Protein AF-A0A0M2TZM8-F1 (afdb_monomer_lite)

Sequence (292 aa):
MTITPQLRVSEAEPSPIVRDFGLYAEFLCNNRMTLTPKSQYLAKKPLYQINQLMTTYVTADNPNYDQHSYPLLHLFYHLALAGRLFRKAQSKGGRFELQPTERYSIYQNLKPAEKYFFLLETLWIDVDWKDINPAWSRDEAGLNIGQVFKFVSQQQPDRVITVNASKNELLKNLFDRLGRHILNLSFYGFWRVTRDEEATGILYSKYDFRVATLTPSKLGVALAGILATARNLPYWNVPSRRGDGETGVIPGSPLPSQNTYRQVQEMIREIQTGKKARINKKVQPEYKEEPF

Structure (mmCIF, N/CA/C/O backbone):
data_AF-A0A0M2TZM8-F1
#
_entry.id   AF-A0A0M2TZM8-F1
#
loop_
_atom_site.group_PDB
_atom_site.id
_atom_site.type_symbol
_atom_site.label_atom_id
_atom_site.label_alt_id
_atom_site.label_comp_id
_atom_site.label_asym_id
_atom_site.label_entity_id
_atom_site.label_seq_id
_atom_site.pdbx_PDB_ins_code
_atom_site.Cartn_x
_atom_site.Cartn_y
_atom_site.Cartn_z
_atom_site.occupancy
_atom_site.B_iso_or_equiv
_atom_site.auth_seq_id
_atom_site.auth_comp_id
_atom_site.auth_asym_id
_atom_site.auth_atom_id
_atom_site.pdbx_PDB_model_num
ATOM 1 N N . MET A 1 1 ? 25.237 -26.048 -8.781 1.00 37.28 1 MET A N 1
ATOM 2 C CA . MET A 1 1 ? 24.192 -26.017 -7.736 1.00 37.28 1 MET A CA 1
ATOM 3 C C . MET A 1 1 ? 23.640 -24.602 -7.676 1.00 37.28 1 MET A C 1
ATOM 5 O O . MET A 1 1 ? 24.382 -23.693 -7.333 1.00 37.28 1 MET A O 1
ATOM 9 N N . THR A 1 2 ? 22.399 -24.379 -8.100 1.00 42.06 2 THR A N 1
ATOM 10 C CA . THR A 1 2 ? 21.736 -23.072 -7.995 1.00 42.06 2 THR A CA 1
ATOM 11 C C . THR A 1 2 ? 21.268 -22.883 -6.555 1.00 42.06 2 THR A C 1
ATOM 13 O O . THR A 1 2 ? 20.350 -23.562 -6.100 1.00 42.06 2 THR A O 1
ATOM 16 N N . ILE A 1 3 ? 21.932 -21.995 -5.814 1.00 46.56 3 ILE A N 1
ATOM 17 C CA . ILE A 1 3 ? 21.487 -21.586 -4.479 1.00 46.56 3 ILE A CA 1
ATOM 18 C C . ILE A 1 3 ? 20.125 -20.916 -4.664 1.00 46.56 3 ILE A C 1
ATOM 20 O O . ILE A 1 3 ? 20.034 -19.863 -5.294 1.00 46.56 3 ILE A O 1
ATOM 24 N N . THR A 1 4 ? 19.061 -21.543 -4.164 1.00 55.09 4 THR A N 1
ATOM 25 C CA . THR A 1 4 ? 17.740 -20.912 -4.161 1.00 55.09 4 THR A CA 1
ATOM 26 C C . THR A 1 4 ? 17.788 -19.784 -3.132 1.00 55.09 4 THR A C 1
ATOM 28 O O . THR A 1 4 ? 18.082 -20.060 -1.966 1.00 55.09 4 THR A O 1
ATOM 31 N N . PRO A 1 5 ? 17.571 -18.518 -3.523 1.00 59.06 5 PRO A N 1
ATOM 32 C CA . PRO A 1 5 ? 17.630 -17.411 -2.581 1.00 59.06 5 PRO A CA 1
ATOM 33 C C . PRO A 1 5 ? 16.555 -17.601 -1.506 1.00 59.06 5 PRO A C 1
ATOM 35 O O . PRO A 1 5 ? 15.363 -17.649 -1.804 1.00 59.06 5 PRO A O 1
ATOM 38 N N . GLN A 1 6 ? 16.981 -17.730 -0.249 1.00 70.56 6 GLN A N 1
ATOM 39 C CA . GLN A 1 6 ? 16.072 -17.830 0.886 1.00 70.56 6 GLN A CA 1
ATOM 40 C C . GLN A 1 6 ? 15.624 -16.423 1.289 1.00 70.56 6 GLN A C 1
ATOM 42 O O . GLN A 1 6 ? 16.447 -15.591 1.673 1.00 70.56 6 GLN A O 1
ATOM 47 N N . LEU A 1 7 ? 14.320 -16.155 1.212 1.00 75.56 7 LEU A N 1
ATOM 48 C CA . LEU A 1 7 ? 13.754 -14.914 1.726 1.00 75.56 7 LEU A CA 1
ATOM 49 C C . LEU A 1 7 ? 13.751 -14.956 3.257 1.00 75.56 7 LEU A C 1
ATOM 51 O O . LEU A 1 7 ? 13.084 -15.798 3.858 1.00 75.56 7 LEU A O 1
ATOM 55 N N . ARG A 1 8 ? 14.483 -14.036 3.886 1.00 80.94 8 ARG A N 1
ATOM 56 C CA . ARG A 1 8 ? 14.380 -13.776 5.323 1.00 80.94 8 ARG A CA 1
ATOM 57 C C . ARG A 1 8 ? 13.406 -12.627 5.531 1.00 80.94 8 ARG A C 1
ATOM 59 O O . ARG A 1 8 ? 13.569 -11.569 4.932 1.00 80.94 8 ARG A O 1
ATOM 66 N N . VAL A 1 9 ? 12.388 -12.865 6.352 1.00 83.62 9 VAL A N 1
ATOM 67 C CA . VAL A 1 9 ? 11.433 -11.836 6.763 1.00 83.62 9 VAL A CA 1
ATOM 68 C C . VAL A 1 9 ? 11.543 -11.651 8.268 1.00 83.62 9 VAL A C 1
ATOM 70 O O . VAL A 1 9 ? 11.473 -12.617 9.029 1.00 83.62 9 VAL A O 1
ATOM 73 N N . SER A 1 10 ? 11.731 -10.407 8.679 1.00 86.81 10 SER A N 1
ATOM 74 C CA . SER A 1 10 ? 11.835 -9.949 10.057 1.00 86.81 10 SER A CA 1
ATOM 75 C C . SER A 1 10 ? 11.027 -8.658 10.224 1.00 86.81 10 SER A C 1
ATOM 77 O O . SER A 1 10 ? 10.317 -8.230 9.319 1.00 86.81 10 SER A O 1
ATOM 79 N N . GLU A 1 11 ? 11.137 -8.021 11.384 1.00 84.25 11 GLU A N 1
ATOM 80 C CA . GLU A 1 11 ? 10.519 -6.715 11.635 1.00 84.25 11 GLU A CA 1
ATOM 81 C C . GLU A 1 11 ? 11.136 -5.579 10.792 1.00 84.25 11 GLU A C 1
ATOM 83 O O . GLU A 1 11 ? 10.510 -4.535 10.634 1.00 84.25 11 GLU A O 1
ATOM 88 N N . ALA A 1 12 ? 12.346 -5.770 10.247 1.00 85.56 12 ALA A N 1
ATOM 89 C CA . ALA A 1 12 ? 13.069 -4.764 9.459 1.00 85.56 12 ALA A CA 1
ATOM 90 C C . ALA A 1 12 ? 13.352 -5.189 8.005 1.00 85.56 12 ALA A C 1
ATOM 92 O O . ALA A 1 12 ? 13.602 -4.336 7.154 1.00 85.56 12 ALA A O 1
ATOM 93 N N . GLU A 1 13 ? 13.314 -6.490 7.710 1.00 87.19 13 GLU A N 1
ATOM 94 C CA . GLU A 1 13 ? 13.565 -7.049 6.379 1.00 87.19 13 GLU A CA 1
ATOM 95 C C . GLU A 1 13 ? 12.323 -7.788 5.870 1.00 87.19 13 GLU A C 1
ATOM 97 O O . GLU A 1 13 ? 11.692 -8.506 6.641 1.00 87.19 13 GLU A O 1
ATOM 102 N N . PRO A 1 14 ? 11.953 -7.681 4.585 1.00 87.62 14 PRO A N 1
ATOM 103 C CA . PRO A 1 14 ? 12.599 -6.910 3.513 1.00 87.62 14 PRO A CA 1
ATOM 104 C C . PRO A 1 14 ? 12.396 -5.391 3.641 1.00 87.62 14 PRO A C 1
ATOM 106 O O . PRO A 1 14 ? 12.989 -4.620 2.889 1.00 87.62 14 PRO A O 1
ATOM 109 N N . SER A 1 15 ? 11.530 -4.974 4.560 1.00 91.75 15 SER A N 1
ATOM 110 C CA . SER A 1 15 ? 11.207 -3.588 4.867 1.00 91.75 15 SER A CA 1
ATOM 111 C C . SER A 1 15 ? 10.654 -3.497 6.295 1.00 91.75 15 SER A C 1
ATOM 113 O O . SER A 1 15 ? 10.215 -4.513 6.843 1.00 91.75 15 SER A O 1
ATOM 115 N N . PRO A 1 16 ? 10.588 -2.295 6.895 1.00 95.12 16 PRO A N 1
ATOM 116 C CA . PRO A 1 16 ? 10.055 -2.113 8.246 1.00 95.12 16 PRO A CA 1
ATOM 117 C C . PRO A 1 16 ? 8.519 -2.197 8.330 1.00 95.12 16 PRO A C 1
ATOM 119 O O . PRO A 1 16 ? 7.939 -1.785 9.330 1.00 95.12 16 PRO A O 1
ATOM 122 N N . ILE A 1 17 ? 7.824 -2.693 7.296 1.00 97.06 17 ILE A N 1
ATOM 123 C CA . ILE A 1 17 ? 6.356 -2.611 7.216 1.00 97.06 17 ILE A CA 1
ATOM 124 C C . ILE A 1 17 ? 5.646 -3.366 8.341 1.00 97.06 17 ILE A C 1
ATOM 126 O O . ILE A 1 17 ? 4.615 -2.901 8.819 1.00 97.06 17 ILE A O 1
ATOM 130 N N . VAL A 1 18 ? 6.191 -4.505 8.782 1.00 97.06 18 VAL A N 1
ATOM 131 C CA . VAL A 1 18 ? 5.602 -5.299 9.872 1.00 97.06 18 VAL A CA 1
ATOM 132 C C . VAL A 1 18 ? 5.704 -4.536 11.191 1.00 97.06 18 VAL A C 1
ATOM 134 O O . VAL A 1 18 ? 4.686 -4.359 11.864 1.00 97.06 18 VAL A O 1
ATOM 137 N N . ARG A 1 19 ? 6.891 -3.992 11.491 1.00 96.81 19 ARG A N 1
ATOM 138 C CA . ARG A 1 19 ? 7.135 -3.143 12.662 1.00 96.81 19 ARG A CA 1
ATOM 139 C C . ARG A 1 19 ? 6.221 -1.927 12.654 1.00 96.81 19 ARG A C 1
ATOM 141 O O . ARG A 1 19 ? 5.524 -1.663 13.631 1.00 96.81 19 ARG A O 1
ATOM 148 N N . ASP A 1 20 ? 6.232 -1.183 11.552 1.00 98.06 20 ASP A N 1
ATOM 149 C CA . ASP A 1 20 ? 5.504 0.077 11.427 1.00 98.06 20 ASP A CA 1
ATOM 150 C C . ASP A 1 20 ? 3.985 -0.158 11.499 1.00 98.06 20 ASP A C 1
ATOM 152 O O . ASP A 1 20 ? 3.277 0.603 12.161 1.00 98.06 20 ASP A O 1
ATOM 156 N N . PHE A 1 21 ? 3.476 -1.249 10.912 1.00 98.25 21 PHE A N 1
ATOM 157 C CA . PHE A 1 21 ? 2.071 -1.635 11.066 1.00 98.25 21 PHE A CA 1
ATOM 158 C C . PHE A 1 21 ? 1.741 -2.034 12.511 1.00 98.25 21 PHE A C 1
ATOM 160 O O . PHE A 1 21 ? 0.666 -1.702 13.009 1.00 98.25 21 PHE A O 1
ATOM 167 N N . GLY A 1 22 ? 2.661 -2.716 13.202 1.00 97.62 22 GLY A N 1
ATOM 168 C CA . GLY A 1 22 ? 2.533 -3.037 14.623 1.00 97.62 22 GLY A CA 1
ATOM 169 C C . GLY A 1 22 ? 2.370 -1.785 15.487 1.00 97.62 22 GLY A C 1
ATOM 170 O O . GLY A 1 22 ? 1.405 -1.692 16.242 1.00 97.62 22 GLY A O 1
ATOM 171 N N . LEU A 1 23 ? 3.242 -0.789 15.302 1.00 97.62 23 LEU A N 1
ATOM 172 C CA . LEU A 1 23 ? 3.165 0.500 16.003 1.00 97.62 23 LEU A CA 1
ATOM 173 C C . LEU A 1 23 ? 1.881 1.266 15.674 1.00 97.62 23 LEU A C 1
ATOM 175 O O . LEU A 1 23 ? 1.252 1.840 16.563 1.00 97.62 23 LEU A O 1
ATOM 179 N N . TYR A 1 24 ? 1.471 1.258 14.403 1.00 98.06 24 TYR A N 1
ATOM 180 C CA . TYR A 1 24 ? 0.199 1.831 13.975 1.00 98.06 24 TYR A CA 1
ATOM 181 C C . TYR A 1 24 ? -0.976 1.192 14.726 1.00 98.06 24 TYR A C 1
ATOM 183 O O . TYR A 1 24 ? -1.772 1.901 15.339 1.00 98.06 24 TYR A O 1
ATOM 191 N N . ALA A 1 25 ? -1.072 -0.138 14.716 1.00 97.75 25 ALA A N 1
ATOM 192 C CA . ALA A 1 25 ? -2.181 -0.862 15.322 1.00 97.75 25 ALA A CA 1
ATOM 193 C C . ALA A 1 25 ? -2.195 -0.741 16.854 1.00 97.75 25 ALA A C 1
ATOM 195 O O . ALA A 1 25 ? -3.258 -0.547 17.442 1.00 97.75 25 ALA A O 1
ATOM 196 N N . GLU A 1 26 ? -1.028 -0.781 17.500 1.00 97.12 26 GLU A N 1
ATOM 197 C CA . GLU A 1 26 ? -0.892 -0.524 18.934 1.00 97.12 26 GLU A CA 1
ATOM 198 C C . GLU A 1 26 ? -1.377 0.884 19.296 1.00 97.12 26 GLU A C 1
ATOM 200 O O . GLU A 1 26 ? -2.156 1.049 20.238 1.00 97.12 26 GLU A O 1
ATOM 205 N N . PHE A 1 27 ? -1.006 1.896 18.505 1.00 97.31 27 PHE A N 1
ATOM 206 C CA . PHE A 1 27 ? -1.500 3.252 18.707 1.00 97.31 27 PHE A CA 1
ATOM 207 C C . PHE A 1 27 ? -3.029 3.316 18.610 1.00 97.31 27 PHE A C 1
ATOM 209 O O . PHE A 1 27 ? -3.654 3.956 19.457 1.00 97.31 27 PHE A O 1
ATOM 216 N N . LEU A 1 28 ? -3.645 2.643 17.627 1.00 96.31 28 LEU A N 1
ATOM 217 C CA . LEU A 1 28 ? -5.108 2.589 17.505 1.00 96.31 28 LEU A CA 1
ATOM 218 C C . LEU A 1 28 ? -5.784 1.888 18.694 1.00 96.31 28 LEU A C 1
ATOM 220 O O . LEU A 1 28 ? -6.909 2.233 19.037 1.00 96.31 28 LEU A O 1
ATOM 224 N N . CYS A 1 29 ? -5.140 0.892 19.302 1.00 95.19 29 CYS A N 1
ATOM 225 C CA . CYS A 1 29 ? -5.683 0.191 20.467 1.00 95.19 29 CYS A CA 1
ATOM 226 C C . CYS A 1 29 ? -5.582 1.033 21.744 1.00 95.19 29 CYS A C 1
ATOM 228 O O . CYS A 1 29 ? -6.510 1.047 22.552 1.00 95.19 29 CYS A O 1
ATOM 230 N N . ASN A 1 30 ? -4.474 1.756 21.907 1.00 95.50 30 ASN A N 1
ATOM 231 C CA . ASN A 1 30 ? -4.204 2.564 23.095 1.00 95.50 30 ASN A CA 1
ATOM 232 C C . ASN A 1 30 ? -4.922 3.921 23.070 1.00 95.50 30 ASN A C 1
ATOM 234 O O . ASN A 1 30 ? -5.122 4.540 24.114 1.00 95.50 30 ASN A O 1
ATOM 238 N N . ASN A 1 31 ? -5.336 4.384 21.891 1.00 92.69 31 ASN A N 1
ATOM 239 C CA . ASN A 1 31 ? -6.030 5.651 21.711 1.00 92.69 31 ASN A CA 1
ATOM 240 C C . ASN A 1 31 ? -7.407 5.386 21.109 1.00 92.69 31 ASN A C 1
ATOM 242 O O . ASN A 1 31 ? -7.514 4.785 20.050 1.00 92.69 31 ASN A O 1
ATOM 246 N N . ARG A 1 32 ? -8.489 5.863 21.731 1.00 86.81 32 ARG A N 1
ATOM 247 C CA . ARG A 1 32 ? -9.817 5.772 21.101 1.00 86.81 32 ARG A CA 1
ATOM 248 C C . ARG A 1 32 ? -9.859 6.642 19.846 1.00 86.81 32 ARG A C 1
ATOM 250 O O . ARG A 1 32 ? -9.965 7.865 19.924 1.00 86.81 32 ARG A O 1
ATOM 257 N N . MET A 1 33 ? -9.771 6.000 18.686 1.00 91.50 33 MET A N 1
ATOM 258 C CA . MET A 1 33 ? -9.631 6.674 17.401 1.00 91.50 33 MET A CA 1
ATOM 259 C C . MET A 1 33 ? -10.981 7.014 16.780 1.00 91.50 33 MET A C 1
ATOM 261 O O . MET A 1 33 ? -11.546 6.227 16.021 1.00 91.50 33 MET A O 1
ATOM 265 N N . THR A 1 34 ? -11.479 8.217 17.065 1.00 91.44 34 THR A N 1
ATOM 266 C CA . THR A 1 34 ? -12.660 8.765 16.389 1.00 91.44 34 THR A CA 1
ATOM 267 C C . THR A 1 34 ? -12.347 9.144 14.942 1.00 91.44 34 THR A C 1
ATOM 269 O O . THR A 1 34 ? -11.366 9.832 14.649 1.00 91.44 34 THR A O 1
ATOM 272 N N . LEU A 1 35 ? -13.223 8.719 14.039 1.00 94.56 35 LEU A N 1
ATOM 273 C CA . LEU A 1 35 ? -13.156 8.975 12.612 1.00 94.56 35 LEU A CA 1
ATOM 274 C C . LEU A 1 35 ? -13.857 10.286 12.241 1.00 94.56 35 LEU A C 1
ATOM 276 O O . LEU A 1 35 ? -14.816 10.720 12.888 1.00 94.56 35 LEU A O 1
ATOM 280 N N . THR A 1 36 ? -13.386 10.925 11.173 1.00 93.88 36 THR A N 1
ATOM 281 C CA . THR A 1 36 ? -13.984 12.158 10.653 1.00 93.88 36 THR A CA 1
ATOM 282 C C . THR A 1 36 ? -15.410 11.904 10.138 1.00 93.88 36 THR A C 1
ATOM 284 O O . THR A 1 36 ? -15.663 10.867 9.529 1.00 93.88 36 THR A O 1
ATOM 287 N N . PRO A 1 37 ? -16.362 12.842 10.302 1.00 89.56 37 PRO A N 1
ATOM 288 C CA . PRO A 1 37 ? -17.757 12.595 9.917 1.00 89.56 37 PRO A CA 1
ATOM 289 C C . PRO A 1 37 ? -17.961 12.305 8.423 1.00 89.56 37 PRO A C 1
ATOM 291 O O . PRO A 1 37 ? -18.762 11.448 8.069 1.00 89.56 37 PRO A O 1
ATOM 294 N N . LYS A 1 38 ? -17.231 13.014 7.548 1.00 89.81 38 LYS A N 1
ATOM 295 C CA . LYS A 1 38 ? -17.443 12.965 6.092 1.00 89.81 38 LYS A CA 1
ATOM 296 C C . LYS A 1 38 ? -16.769 11.766 5.426 1.00 89.81 38 LYS A C 1
ATOM 298 O O . LYS A 1 38 ? -17.414 11.041 4.685 1.00 89.81 38 LYS A O 1
ATOM 303 N N . SER A 1 39 ? -15.468 11.586 5.654 1.00 89.44 39 SER A N 1
ATOM 304 C CA . SER A 1 39 ? -14.676 10.545 4.981 1.00 89.44 39 SER A CA 1
ATOM 305 C C . SER A 1 39 ? -14.430 9.317 5.852 1.00 89.44 39 SER A C 1
ATOM 307 O O . SER A 1 39 ? -13.894 8.324 5.372 1.00 89.44 39 SER A O 1
ATOM 309 N N . GLN A 1 40 ? -14.790 9.384 7.139 1.00 94.31 40 GLN A N 1
ATOM 310 C CA . GLN A 1 40 ? -14.499 8.350 8.128 1.00 94.31 40 GLN A CA 1
ATOM 311 C C . GLN A 1 40 ? -13.009 7.980 8.184 1.00 94.31 40 GLN A C 1
ATOM 313 O O . GLN A 1 40 ? -12.655 6.821 8.391 1.00 94.31 40 GLN A O 1
ATOM 318 N N . TYR A 1 41 ? -12.133 8.966 8.003 1.00 95.38 41 TYR A N 1
ATOM 319 C CA . TYR A 1 41 ? -10.683 8.812 8.122 1.00 95.38 41 TYR A CA 1
ATOM 320 C C . TYR A 1 41 ? -10.194 9.197 9.512 1.00 95.38 41 TYR A C 1
ATOM 322 O O . TYR A 1 41 ? -10.939 9.771 10.306 1.00 95.38 41 TYR A O 1
ATOM 330 N N . LEU A 1 42 ? -8.938 8.874 9.809 1.00 94.81 42 LEU A N 1
ATOM 331 C CA . LEU A 1 42 ? -8.294 9.304 11.042 1.00 94.81 42 LEU A CA 1
ATOM 332 C C . LEU A 1 42 ? -8.197 10.836 11.077 1.00 94.81 42 LEU A C 1
ATOM 334 O O . LEU A 1 42 ? -7.989 11.500 10.059 1.00 94.81 42 LEU A O 1
ATOM 338 N N . ALA A 1 43 ? -8.357 11.410 12.267 1.00 93.00 43 ALA A N 1
ATOM 339 C CA . ALA A 1 43 ? -8.180 12.842 12.461 1.00 93.00 43 ALA A CA 1
ATOM 340 C C . ALA A 1 43 ? -6.704 13.258 12.289 1.00 93.00 43 ALA A C 1
ATOM 342 O O . ALA A 1 43 ? -5.783 12.491 12.569 1.00 93.00 43 ALA A O 1
ATOM 343 N N . LYS A 1 44 ? -6.488 14.514 11.881 1.00 93.69 44 LYS A N 1
ATOM 344 C CA . LYS A 1 44 ? -5.170 15.075 11.526 1.00 93.69 44 LYS A CA 1
ATOM 345 C C . LYS A 1 44 ? -4.136 14.992 12.656 1.00 93.69 44 LYS A C 1
ATOM 347 O O . LYS A 1 44 ? -3.020 14.539 12.440 1.00 93.69 44 LYS A O 1
ATOM 352 N N . LYS A 1 45 ? -4.521 15.371 13.881 1.00 92.44 45 LYS A N 1
ATOM 353 C CA . LYS A 1 45 ? -3.613 15.361 15.041 1.00 92.44 45 LYS A CA 1
ATOM 354 C C . LYS A 1 45 ? -3.100 13.945 15.368 1.00 92.44 45 LYS A C 1
ATOM 356 O O . LYS A 1 45 ? -1.885 13.780 15.424 1.00 92.44 45 LYS A O 1
ATOM 361 N N . PRO A 1 46 ? -3.962 12.921 15.522 1.00 93.50 46 PRO A N 1
ATOM 362 C CA . PRO A 1 46 ? -3.487 11.548 15.661 1.00 93.50 46 PRO A CA 1
ATOM 363 C C . PRO A 1 46 ? -2.653 11.044 14.481 1.00 93.50 46 PRO A C 1
ATOM 365 O O . PRO A 1 46 ? -1.653 10.378 14.705 1.00 93.50 46 PRO A O 1
ATOM 368 N N . LEU A 1 47 ? -3.011 11.382 13.234 1.00 94.19 47 LEU A N 1
ATOM 369 C CA . LEU A 1 47 ? -2.200 11.018 12.062 1.00 94.19 47 LEU A CA 1
ATOM 370 C C . LEU A 1 47 ? -0.771 11.548 12.174 1.00 94.19 47 LEU A C 1
ATOM 372 O O . LEU A 1 47 ? 0.177 10.795 11.969 1.00 94.19 47 LEU A O 1
ATOM 376 N N . TYR A 1 48 ? -0.623 12.819 12.549 1.00 94.12 48 TYR A N 1
ATOM 377 C CA . TYR A 1 48 ? 0.683 13.419 12.783 1.00 94.12 48 TYR A CA 1
ATOM 378 C C . TYR A 1 48 ? 1.459 12.670 13.872 1.00 94.12 48 TYR A C 1
ATOM 380 O O . TYR A 1 48 ? 2.618 12.332 13.656 1.00 94.12 48 TYR A O 1
ATOM 388 N N . GLN A 1 49 ? 0.821 12.354 15.006 1.00 94.19 49 GLN A N 1
ATOM 389 C CA . GLN A 1 49 ? 1.454 11.613 16.105 1.00 94.19 49 GLN A CA 1
ATOM 390 C C . GLN A 1 49 ? 1.930 10.225 15.669 1.00 94.19 49 GLN A C 1
ATOM 392 O O . GLN A 1 49 ? 3.069 9.864 15.947 1.00 94.19 49 GLN A O 1
ATOM 397 N N . ILE A 1 50 ? 1.090 9.471 14.954 1.00 95.62 50 ILE A N 1
ATOM 398 C CA . ILE A 1 50 ? 1.447 8.135 14.465 1.00 95.62 50 ILE A CA 1
ATOM 399 C C . ILE A 1 50 ? 2.592 8.223 13.454 1.00 95.62 50 ILE A C 1
ATOM 401 O O . ILE A 1 50 ? 3.515 7.418 13.511 1.00 95.62 50 ILE A O 1
ATOM 405 N N . ASN A 1 51 ? 2.569 9.211 12.555 1.00 95.44 51 ASN A N 1
ATOM 406 C CA . ASN A 1 51 ? 3.616 9.399 11.552 1.00 95.44 51 ASN A CA 1
ATOM 407 C C . ASN A 1 51 ? 5.007 9.540 12.190 1.00 95.44 51 ASN A C 1
ATOM 409 O O . ASN A 1 51 ? 5.956 8.982 11.656 1.00 95.44 51 ASN A O 1
ATOM 413 N N . GLN A 1 52 ? 5.120 10.198 13.350 1.00 93.88 52 GLN A N 1
ATOM 414 C CA . GLN A 1 52 ? 6.398 10.335 14.069 1.00 93.88 52 GLN A CA 1
ATOM 415 C C . GLN A 1 52 ? 6.947 9.009 14.629 1.00 93.88 52 GLN A C 1
ATOM 417 O O . GLN A 1 52 ? 8.108 8.949 15.021 1.00 93.88 52 GLN A O 1
ATOM 422 N N . LEU A 1 53 ? 6.136 7.948 14.689 1.00 95.00 53 LEU A N 1
ATOM 423 C CA . LEU A 1 53 ? 6.556 6.621 15.159 1.00 95.00 53 LEU A CA 1
ATOM 424 C C . LEU A 1 53 ? 7.058 5.720 14.016 1.00 95.00 53 LEU A C 1
ATOM 426 O O . LEU A 1 53 ? 7.683 4.684 14.268 1.00 95.00 53 LEU A O 1
ATOM 430 N N . MET A 1 54 ? 6.746 6.078 12.766 1.00 95.19 54 MET A N 1
ATOM 431 C CA . MET A 1 54 ? 7.041 5.257 11.591 1.00 95.19 54 MET A CA 1
ATOM 432 C C . MET A 1 54 ? 8.517 5.342 11.208 1.00 95.19 54 MET A C 1
ATOM 434 O O . MET A 1 54 ? 9.153 6.384 11.353 1.00 95.19 54 MET A O 1
ATOM 438 N N . THR A 1 55 ? 9.053 4.262 10.639 1.00 92.44 55 THR A N 1
ATOM 439 C CA . THR A 1 55 ? 10.410 4.263 10.077 1.00 92.44 55 THR A CA 1
ATOM 440 C C . THR A 1 55 ? 10.473 5.136 8.827 1.00 92.44 55 THR A C 1
ATOM 442 O O . THR A 1 55 ? 11.379 5.950 8.671 1.00 92.44 55 THR A O 1
ATOM 445 N N . THR A 1 56 ? 9.485 4.981 7.938 1.00 82.81 56 THR A N 1
ATOM 446 C CA . THR A 1 56 ? 9.297 5.880 6.792 1.00 82.81 56 THR A CA 1
ATOM 447 C C . THR A 1 56 ? 8.232 6.903 7.150 1.00 82.81 56 THR A C 1
ATOM 449 O O . THR A 1 56 ? 7.037 6.657 6.977 1.00 82.81 56 THR A O 1
ATOM 452 N N . TYR A 1 57 ? 8.664 8.041 7.679 1.00 81.31 57 TYR A N 1
ATOM 453 C CA . TYR A 1 57 ? 7.775 9.135 8.043 1.00 81.31 57 TYR A CA 1
ATOM 454 C C . TYR A 1 57 ? 7.795 10.228 6.976 1.00 81.31 57 TYR A C 1
ATOM 456 O O . TYR A 1 57 ? 8.805 10.478 6.318 1.00 81.31 57 TYR A O 1
ATOM 464 N N . VAL A 1 58 ? 6.661 10.900 6.805 1.00 80.56 58 VAL A N 1
ATOM 465 C CA . VAL A 1 58 ? 6.620 12.154 6.050 1.00 80.56 58 VAL A CA 1
ATOM 466 C C . VAL A 1 58 ? 7.170 13.239 6.969 1.00 80.56 58 VAL A C 1
ATOM 468 O O . VAL A 1 58 ? 6.606 13.459 8.044 1.00 80.56 58 VAL A O 1
ATOM 471 N N . THR A 1 59 ? 8.253 13.909 6.569 1.00 75.25 59 THR A N 1
ATOM 472 C CA . THR A 1 59 ? 8.781 15.113 7.231 1.00 75.25 59 THR A CA 1
ATOM 473 C C . THR A 1 59 ? 7.762 16.237 7.058 1.00 75.25 59 THR A C 1
ATOM 475 O O . THR A 1 59 ? 7.821 17.031 6.123 1.00 75.25 59 THR A O 1
ATOM 478 N N . ALA A 1 60 ? 6.724 16.213 7.885 1.00 62.97 60 ALA A N 1
ATOM 479 C CA . ALA A 1 60 ? 5.660 17.192 7.863 1.00 62.97 60 ALA A CA 1
ATOM 480 C C . ALA A 1 60 ? 5.959 18.243 8.929 1.00 62.97 60 ALA A C 1
ATOM 482 O O . ALA A 1 60 ? 5.778 17.973 10.112 1.00 62.97 60 ALA A O 1
ATOM 483 N N . ASP A 1 61 ? 6.318 19.455 8.513 1.00 67.44 61 ASP A N 1
ATOM 484 C CA . ASP A 1 61 ? 6.373 20.610 9.424 1.00 67.44 61 ASP A CA 1
ATOM 485 C C . ASP A 1 61 ? 4.963 21.044 9.869 1.00 67.44 61 ASP A C 1
ATOM 487 O O . ASP A 1 61 ? 4.789 21.869 10.764 1.00 67.44 61 ASP A O 1
ATOM 491 N N . ASN A 1 62 ? 3.924 20.488 9.230 1.00 74.25 62 ASN A N 1
ATOM 492 C CA . ASN A 1 62 ? 2.535 20.858 9.439 1.00 74.25 62 ASN A CA 1
ATOM 493 C C . ASN A 1 62 ? 1.700 19.684 9.993 1.00 74.25 62 ASN A C 1
ATOM 495 O O . ASN A 1 62 ? 1.414 18.732 9.259 1.00 74.25 62 ASN A O 1
ATOM 499 N N . PRO A 1 63 ? 1.189 19.773 11.237 1.00 81.38 63 PRO A N 1
ATOM 500 C CA . PRO A 1 63 ? 0.331 18.746 11.834 1.00 81.38 63 PRO A CA 1
ATOM 501 C C . PRO A 1 63 ? -1.087 18.692 11.232 1.00 81.38 63 PRO A C 1
ATOM 503 O O . PRO A 1 63 ? -1.918 17.895 11.667 1.00 81.38 63 PRO A O 1
ATOM 506 N N . ASN A 1 64 ? -1.402 19.545 10.249 1.00 86.19 64 ASN A N 1
ATOM 507 C CA . ASN A 1 64 ? -2.730 19.654 9.639 1.00 86.19 64 ASN A CA 1
ATOM 508 C C . ASN A 1 64 ? -2.887 18.898 8.314 1.00 86.19 64 ASN A C 1
ATOM 510 O O . ASN A 1 64 ? -3.888 19.102 7.608 1.00 86.19 64 ASN A O 1
ATOM 514 N N . TYR A 1 65 ? -1.930 18.042 7.968 1.00 90.06 65 TYR A N 1
ATOM 515 C CA . TYR A 1 65 ? -2.043 17.142 6.829 1.00 90.06 65 TYR A CA 1
ATOM 516 C C . TYR A 1 65 ? -3.182 16.136 7.021 1.00 90.06 65 TYR A C 1
ATOM 518 O O . TYR A 1 65 ? -3.475 15.674 8.124 1.00 90.06 65 TYR A O 1
ATOM 526 N N . ASP A 1 66 ? -3.889 15.867 5.927 1.00 91.94 66 ASP A N 1
ATOM 527 C CA . ASP A 1 66 ? -4.953 14.869 5.885 1.00 91.94 66 ASP A CA 1
ATOM 528 C C . ASP A 1 66 ? -4.374 13.459 5.674 1.00 91.94 66 ASP A C 1
ATOM 530 O O . ASP A 1 66 ? -3.177 13.287 5.459 1.00 91.94 66 ASP A O 1
ATOM 534 N N . GLN A 1 67 ? -5.218 12.427 5.745 1.00 93.31 67 GLN A N 1
ATOM 535 C CA . GLN A 1 67 ? -4.753 11.041 5.655 1.00 93.31 67 GLN A CA 1
ATOM 536 C C . GLN A 1 67 ? -4.054 10.727 4.324 1.00 93.31 67 GLN A C 1
ATOM 538 O O . GLN A 1 67 ? -3.069 9.995 4.310 1.00 93.31 67 GLN A O 1
ATOM 543 N N . HIS A 1 68 ? -4.500 11.309 3.208 1.00 91.62 68 HIS A N 1
ATOM 544 C CA . HIS A 1 68 ? -3.895 11.062 1.898 1.00 91.62 68 HIS A CA 1
ATOM 545 C C . HIS A 1 68 ? -2.477 11.636 1.788 1.00 91.62 68 HIS A C 1
ATOM 547 O O . HIS A 1 68 ? -1.652 11.087 1.049 1.00 91.62 68 HIS A O 1
ATOM 553 N N . SER A 1 69 ? -2.167 12.686 2.551 1.00 90.81 69 SER A N 1
ATOM 554 C CA . SER A 1 69 ? -0.812 13.230 2.686 1.00 90.81 69 SER A CA 1
ATOM 555 C C . SER A 1 69 ? 0.163 12.293 3.414 1.00 90.81 69 SER A C 1
ATOM 557 O O . SER A 1 69 ? 1.364 12.522 3.327 1.00 90.81 69 SER A O 1
ATOM 559 N N . TYR A 1 70 ? -0.313 11.227 4.070 1.00 93.00 70 TYR A N 1
ATOM 560 C CA . TYR A 1 70 ? 0.515 10.204 4.720 1.00 93.00 70 TYR A CA 1
ATOM 561 C C . TYR A 1 70 ? 0.368 8.846 4.009 1.00 93.00 70 TYR A C 1
ATOM 563 O O . TYR A 1 70 ? -0.467 8.035 4.409 1.00 93.00 70 TYR A O 1
ATOM 571 N N . PRO A 1 71 ? 1.157 8.556 2.953 1.00 93.06 71 PRO A N 1
ATOM 572 C CA . PRO A 1 71 ? 0.978 7.357 2.132 1.00 93.06 71 PRO A CA 1
ATOM 573 C C . PRO A 1 71 ? 0.978 6.040 2.898 1.00 93.06 71 PRO A C 1
ATOM 575 O O . PRO A 1 71 ? 0.069 5.234 2.704 1.00 93.06 71 PRO A O 1
ATOM 578 N N . LEU A 1 72 ? 1.942 5.861 3.801 1.00 95.75 72 LEU A N 1
ATOM 579 C CA . LEU A 1 72 ? 2.052 4.654 4.610 1.00 95.75 72 LEU A CA 1
ATOM 580 C C . LEU A 1 72 ? 0.846 4.488 5.546 1.00 95.75 72 LEU A C 1
ATOM 582 O O . LEU A 1 72 ? 0.247 3.419 5.598 1.00 95.75 72 LEU A O 1
ATOM 586 N N . LEU A 1 73 ? 0.424 5.560 6.224 1.00 96.69 73 LEU A N 1
ATOM 587 C CA . LEU A 1 73 ? -0.724 5.507 7.137 1.00 96.69 73 LEU A CA 1
ATOM 588 C C . LEU A 1 73 ? -2.052 5.323 6.395 1.00 96.69 73 LEU A C 1
ATOM 590 O O . LEU A 1 73 ? -2.947 4.639 6.889 1.00 96.69 73 LEU A O 1
ATOM 594 N N . HIS A 1 74 ? -2.178 5.902 5.198 1.00 95.88 74 HIS A N 1
ATOM 595 C CA . HIS A 1 74 ? -3.330 5.682 4.325 1.00 95.88 74 HIS A CA 1
ATOM 596 C C . HIS A 1 74 ? -3.421 4.222 3.880 1.00 95.88 74 HIS A C 1
ATOM 598 O O . HIS A 1 74 ? -4.501 3.637 3.917 1.00 95.88 74 HIS A O 1
ATOM 604 N N . LEU A 1 75 ? -2.287 3.619 3.512 1.00 97.12 75 LEU A N 1
ATOM 605 C CA . LEU A 1 75 ? -2.194 2.192 3.220 1.00 97.12 75 LEU A CA 1
ATOM 606 C C . LEU A 1 75 ? -2.582 1.352 4.448 1.00 97.12 75 LEU A C 1
ATOM 608 O O . LEU A 1 75 ? -3.431 0.472 4.335 1.00 97.12 75 LEU A O 1
ATOM 612 N N . PHE A 1 76 ? -2.025 1.643 5.626 1.00 98.25 76 PHE A N 1
ATOM 613 C CA . PHE A 1 76 ? -2.315 0.900 6.858 1.00 98.25 76 PHE A CA 1
ATOM 614 C C . PHE A 1 76 ? -3.781 0.957 7.272 1.00 98.25 76 PHE A C 1
ATOM 616 O O . PHE A 1 76 ? -4.333 -0.066 7.671 1.00 98.25 76 PHE A O 1
ATOM 623 N N . TYR A 1 77 ? -4.433 2.110 7.120 1.00 98.00 77 TYR A N 1
ATOM 624 C CA . TYR A 1 77 ? -5.869 2.242 7.354 1.00 98.00 77 TYR A CA 1
ATOM 625 C C . TYR A 1 77 ? -6.677 1.263 6.493 1.00 98.00 77 TYR A C 1
ATOM 627 O O . TYR A 1 77 ? -7.563 0.569 6.996 1.00 98.00 77 TYR A O 1
ATOM 635 N N . HIS A 1 78 ? -6.344 1.168 5.205 1.00 97.81 78 HIS A N 1
ATOM 636 C CA . HIS A 1 78 ? -7.026 0.260 4.286 1.00 97.81 78 HIS A CA 1
ATOM 637 C C . HIS A 1 78 ? -6.715 -1.207 4.574 1.00 97.81 78 HIS A C 1
ATOM 639 O O . HIS A 1 78 ? -7.633 -2.021 4.583 1.00 97.81 78 HIS A O 1
ATOM 645 N N . LEU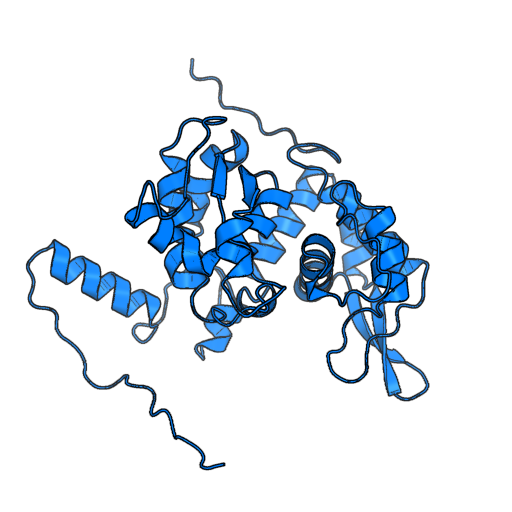 A 1 79 ? -5.468 -1.545 4.908 1.00 98.50 79 LEU A N 1
ATOM 646 C CA . LEU A 1 79 ? -5.089 -2.904 5.317 1.00 98.50 79 LEU A CA 1
ATOM 647 C C . LEU A 1 79 ? -5.803 -3.344 6.597 1.00 98.50 79 LEU A C 1
ATOM 649 O O . LEU A 1 79 ? -6.306 -4.464 6.673 1.00 98.50 79 LEU A O 1
ATOM 653 N N . ALA A 1 80 ? -5.886 -2.461 7.592 1.00 98.31 80 ALA A N 1
ATOM 654 C CA . ALA A 1 80 ? -6.545 -2.739 8.861 1.00 98.31 80 ALA A CA 1
ATOM 655 C C . ALA A 1 80 ? -8.029 -3.090 8.669 1.00 98.31 80 ALA A C 1
ATOM 657 O O . ALA A 1 80 ? -8.528 -4.024 9.301 1.00 98.31 80 ALA A O 1
ATOM 658 N N . LEU A 1 81 ? -8.719 -2.372 7.778 1.00 98.19 81 LEU A N 1
ATOM 659 C CA . LEU A 1 81 ? -10.130 -2.605 7.469 1.00 98.19 81 LEU A CA 1
ATOM 660 C C . LEU A 1 81 ? -10.341 -3.811 6.545 1.00 98.19 81 LEU A C 1
ATOM 662 O O . LEU A 1 81 ? -11.145 -4.686 6.867 1.00 98.19 81 LEU A O 1
ATOM 666 N N . ALA A 1 82 ? -9.612 -3.890 5.430 1.00 98.00 82 ALA A N 1
ATOM 667 C CA . ALA A 1 82 ? -9.739 -4.973 4.452 1.00 98.00 82 ALA A CA 1
ATOM 668 C C . ALA A 1 82 ? -9.366 -6.334 5.059 1.00 98.00 82 ALA A C 1
ATOM 670 O O . ALA A 1 82 ? -10.105 -7.309 4.925 1.00 98.00 82 ALA A O 1
ATOM 671 N N . GLY A 1 83 ? -8.290 -6.368 5.851 1.00 98.00 83 GLY A N 1
ATOM 672 C CA . GLY A 1 83 ? -7.859 -7.547 6.601 1.00 98.00 83 GLY A CA 1
ATOM 673 C C . GLY A 1 83 ? -8.771 -7.885 7.782 1.00 98.00 83 GLY A C 1
ATOM 674 O O . GLY A 1 83 ? -8.562 -8.897 8.450 1.00 98.00 83 GLY A O 1
ATOM 675 N N . ARG A 1 84 ? -9.798 -7.065 8.053 1.00 98.25 84 ARG A N 1
ATOM 676 C CA . ARG A 1 84 ? -10.727 -7.175 9.190 1.00 98.25 84 ARG A CA 1
ATOM 677 C C . ARG A 1 84 ? -10.025 -7.199 10.544 1.00 98.25 84 ARG A C 1
ATOM 679 O O . ARG A 1 84 ? -10.554 -7.778 11.489 1.00 98.25 84 ARG A O 1
ATOM 686 N N . LEU A 1 85 ? -8.846 -6.594 10.643 1.00 98.50 85 LEU A N 1
ATOM 687 C CA . LEU A 1 85 ? -8.135 -6.425 11.910 1.00 98.50 85 LEU A CA 1
ATOM 688 C C . LEU A 1 85 ? -8.830 -5.363 12.765 1.00 98.50 85 LEU A C 1
ATOM 690 O O . LEU A 1 85 ? -8.948 -5.503 13.977 1.00 98.50 85 LEU A O 1
ATOM 694 N N . PHE A 1 86 ? -9.369 -4.339 12.113 1.00 98.19 86 PHE A N 1
ATOM 695 C CA . PHE A 1 86 ? -10.191 -3.317 12.736 1.00 98.19 86 PHE A CA 1
ATOM 696 C C . PHE A 1 86 ? -11.535 -3.226 12.023 1.00 98.19 86 PHE A C 1
ATOM 698 O O . PHE A 1 86 ? -11.664 -3.538 10.838 1.00 98.19 86 PHE A O 1
ATOM 705 N N . ARG A 1 87 ? -12.549 -2.767 12.751 1.00 97.06 87 ARG A N 1
ATOM 706 C CA . ARG A 1 87 ? -13.860 -2.423 12.198 1.00 97.06 87 ARG A CA 1
ATOM 707 C C . ARG A 1 87 ? -14.242 -1.009 12.592 1.00 97.06 87 ARG A C 1
ATOM 709 O O . ARG A 1 87 ? -13.855 -0.529 13.656 1.00 97.06 87 ARG A O 1
ATOM 716 N N . LYS A 1 88 ? -15.057 -0.373 11.755 1.00 96.38 88 LYS A N 1
ATOM 717 C CA . LYS A 1 88 ? -15.735 0.871 12.111 1.00 96.38 88 LYS A CA 1
ATOM 718 C C . LYS A 1 88 ? -16.930 0.525 12.992 1.00 96.38 88 LYS A C 1
ATOM 720 O O . LYS A 1 88 ? -17.827 -0.188 12.552 1.00 96.38 88 LYS A O 1
ATOM 725 N N . ALA A 1 89 ? -16.938 1.016 14.220 1.00 94.62 89 ALA A N 1
ATOM 726 C CA . ALA A 1 89 ? -18.048 0.870 15.149 1.00 94.62 89 ALA A CA 1
ATOM 727 C C . ALA A 1 89 ? -18.618 2.247 15.475 1.00 94.62 89 ALA A C 1
ATOM 729 O O . ALA A 1 89 ? -17.870 3.212 15.624 1.00 94.62 89 ALA A O 1
ATOM 730 N N . GLN A 1 90 ? -19.938 2.353 15.571 1.00 93.00 90 GLN A N 1
ATOM 731 C CA . GLN A 1 90 ? -20.566 3.597 15.992 1.00 93.00 90 GLN A CA 1
ATOM 732 C C . GLN A 1 90 ? -20.336 3.793 17.494 1.00 93.00 90 GLN A C 1
ATOM 734 O O . GLN A 1 90 ? -20.544 2.877 18.290 1.00 93.00 90 GLN A O 1
ATOM 739 N N . SER A 1 91 ? -19.892 4.983 17.879 1.00 87.50 91 SER A N 1
ATOM 740 C CA . SER A 1 91 ? -19.683 5.379 19.264 1.00 87.50 91 SER A CA 1
ATOM 741 C C . SER A 1 91 ? -20.756 6.358 19.737 1.00 87.50 91 SER A C 1
ATOM 743 O O . SER A 1 91 ? -21.638 6.790 18.981 1.00 87.50 91 SER A O 1
ATOM 745 N N . LYS A 1 92 ? -20.721 6.686 21.034 1.00 80.56 92 LYS A N 1
ATOM 746 C CA . LYS A 1 92 ? -21.663 7.637 21.634 1.00 80.56 92 LYS A CA 1
ATOM 747 C C . LYS A 1 92 ? -21.565 8.982 20.904 1.00 80.56 92 LYS A C 1
ATOM 749 O O . LYS A 1 92 ? -20.476 9.512 20.709 1.00 80.56 92 LYS A O 1
ATOM 754 N N . GLY A 1 93 ? -22.711 9.532 20.502 1.00 79.94 93 GLY A N 1
ATOM 755 C CA . GLY A 1 93 ? -22.773 10.771 19.716 1.00 79.94 93 GLY A CA 1
ATOM 756 C C . GLY A 1 93 ? -22.711 10.570 18.198 1.00 79.94 93 GLY A C 1
ATOM 757 O O . GLY A 1 93 ? -22.466 11.527 17.470 1.00 79.94 93 GLY A O 1
ATOM 758 N N . GLY A 1 94 ? -22.916 9.340 17.710 1.00 83.88 94 GLY A N 1
ATOM 759 C CA . GLY A 1 94 ? -23.128 9.051 16.288 1.00 83.88 94 GLY A CA 1
ATOM 760 C C . GLY A 1 94 ? -21.867 9.084 15.423 1.00 83.88 94 GLY A C 1
ATOM 761 O O . GLY A 1 94 ? -21.961 8.938 14.206 1.00 83.88 94 GLY A O 1
ATOM 762 N N . ARG A 1 95 ? -20.690 9.256 16.030 1.00 88.44 95 ARG A N 1
ATOM 763 C CA . ARG A 1 95 ? -19.402 9.188 15.331 1.00 88.44 95 ARG A CA 1
ATOM 764 C C . ARG A 1 95 ? -18.966 7.738 15.167 1.00 88.44 95 ARG A C 1
ATOM 766 O O . ARG A 1 95 ? -19.399 6.870 15.915 1.00 88.44 95 ARG A O 1
ATOM 773 N N . PHE A 1 96 ? -18.102 7.476 14.193 1.00 94.62 96 PHE A N 1
ATOM 774 C CA . PHE A 1 96 ? -17.465 6.169 14.056 1.00 94.62 96 PHE A CA 1
ATOM 775 C C . PHE A 1 96 ? -16.111 6.158 14.757 1.00 94.62 96 PHE A C 1
ATOM 777 O O . PHE A 1 96 ? -15.397 7.158 14.758 1.00 94.62 96 PHE A O 1
ATOM 784 N N . GLU A 1 97 ? -15.745 5.013 15.312 1.00 94.88 97 GLU A N 1
ATOM 785 C CA . GLU A 1 97 ? -14.439 4.722 15.893 1.00 94.88 97 GLU A CA 1
ATOM 786 C C . GLU A 1 97 ? -13.869 3.450 15.267 1.00 94.88 97 GLU A C 1
ATOM 788 O O . GLU A 1 97 ? -14.623 2.556 14.871 1.00 94.88 97 GLU A O 1
ATOM 793 N N . LEU A 1 98 ? -12.541 3.356 15.179 1.00 95.69 98 LEU A N 1
ATOM 794 C CA . LEU A 1 98 ? -11.893 2.080 14.878 1.00 95.69 98 LEU A CA 1
ATOM 795 C C . LEU A 1 98 ? -11.782 1.249 16.149 1.00 95.69 98 LEU A C 1
ATOM 797 O O . LEU A 1 98 ? -11.266 1.716 17.160 1.00 95.69 98 LEU A O 1
ATOM 801 N N . GLN A 1 99 ? -12.248 0.007 16.073 1.00 95.94 99 GLN A N 1
ATOM 802 C CA . GLN A 1 99 ? -12.136 -0.965 17.153 1.00 95.94 99 GLN A CA 1
ATOM 803 C C . GLN A 1 99 ? -11.413 -2.215 16.654 1.00 95.94 99 GLN A C 1
ATOM 805 O O . GLN A 1 99 ? -11.735 -2.680 15.551 1.00 95.94 99 GLN A O 1
ATOM 810 N N . PRO A 1 100 ? -10.471 -2.771 17.437 1.00 97.38 100 PRO A N 1
ATOM 811 C CA . PRO A 1 100 ? -9.842 -4.037 17.100 1.00 97.38 100 PRO A CA 1
ATOM 812 C C . PRO A 1 100 ? -10.888 -5.156 17.090 1.00 97.38 100 PRO A C 1
ATOM 814 O O . PRO A 1 100 ? -11.880 -5.123 17.823 1.00 97.38 100 PRO A O 1
ATOM 817 N N . THR A 1 101 ? -10.674 -6.149 16.237 1.00 97.94 101 THR A N 1
ATOM 818 C CA . THR A 1 101 ? -11.490 -7.366 16.175 1.00 97.94 101 THR A CA 1
ATOM 819 C C . THR A 1 101 ? -10.740 -8.543 16.799 1.00 97.94 101 THR A C 1
ATOM 821 O O . THR A 1 101 ? -9.540 -8.470 17.050 1.00 97.94 101 THR A O 1
ATOM 824 N N . GLU A 1 102 ? -11.414 -9.678 16.973 1.00 97.50 102 GLU A N 1
ATOM 825 C CA . GLU A 1 102 ? -10.761 -10.939 17.354 1.00 97.50 102 GLU A CA 1
ATOM 826 C C . GLU A 1 102 ? -9.643 -11.343 16.373 1.00 97.50 102 GLU A C 1
ATOM 828 O O . GLU A 1 102 ? -8.603 -11.873 16.767 1.00 97.50 102 GLU A O 1
ATOM 833 N N . ARG A 1 103 ? -9.800 -11.009 15.084 1.00 97.88 103 ARG A N 1
ATOM 834 C CA . ARG A 1 103 ? -8.788 -11.294 14.063 1.00 97.88 103 ARG A CA 1
ATOM 835 C C . ARG A 1 103 ? -7.494 -10.519 14.299 1.00 97.88 103 ARG A C 1
ATOM 837 O O . ARG A 1 103 ? -6.432 -11.013 13.928 1.00 97.88 103 ARG A O 1
ATOM 844 N N . TYR A 1 104 ? -7.555 -9.349 14.937 1.00 98.12 104 TYR A N 1
ATOM 845 C CA . TYR A 1 104 ? -6.350 -8.630 15.344 1.00 98.12 104 TYR A CA 1
ATOM 846 C C . TYR A 1 104 ? -5.548 -9.401 16.393 1.00 98.12 104 TYR A C 1
ATOM 848 O O . TYR A 1 104 ? -4.339 -9.543 16.234 1.00 98.12 104 TYR A O 1
ATOM 856 N N . SER A 1 105 ? -6.204 -9.989 17.396 1.00 96.94 105 SER A N 1
ATOM 857 C CA . SER A 1 105 ? -5.525 -10.828 18.391 1.00 96.94 105 SER A CA 1
ATOM 858 C C . SER A 1 105 ? -4.861 -12.052 17.753 1.00 96.94 105 SER A C 1
ATOM 860 O O . SER A 1 105 ? -3.745 -12.413 18.120 1.00 96.94 105 SER A O 1
ATOM 862 N N . ILE A 1 106 ? -5.494 -12.659 16.744 1.00 98.00 106 ILE A N 1
ATOM 863 C CA . ILE A 1 106 ? -4.879 -13.746 15.964 1.00 98.00 106 ILE A CA 1
ATOM 864 C C . ILE A 1 106 ? -3.651 -13.229 15.202 1.00 98.00 106 ILE A C 1
ATOM 866 O O . ILE A 1 106 ? -2.580 -13.824 15.288 1.00 98.00 106 ILE A O 1
ATOM 870 N N . TYR A 1 107 ? -3.779 -12.094 14.507 1.00 98.25 107 TYR A N 1
ATOM 871 C CA . TYR A 1 107 ? -2.677 -11.468 13.771 1.00 98.25 107 TYR A CA 1
ATOM 872 C C . TYR A 1 107 ? -1.470 -11.155 14.667 1.00 98.25 107 TYR A C 1
ATOM 874 O O . TYR A 1 107 ? -0.330 -11.367 14.259 1.00 98.25 107 TYR A O 1
ATOM 882 N N . GLN A 1 108 ? -1.690 -10.687 15.898 1.00 97.62 108 GLN A N 1
ATOM 883 C CA . GLN A 1 108 ? -0.605 -10.369 16.832 1.00 97.62 108 GLN A CA 1
ATOM 884 C C . GLN A 1 108 ? 0.282 -11.582 17.152 1.00 97.62 108 GLN A C 1
ATOM 886 O O . GLN A 1 108 ? 1.494 -11.408 17.300 1.00 97.62 108 GLN A O 1
ATOM 891 N N . ASN A 1 109 ? -0.299 -12.785 17.177 1.00 97.38 109 ASN A N 1
ATOM 892 C CA . ASN A 1 109 ? 0.395 -14.042 17.470 1.00 97.38 109 ASN A CA 1
ATOM 893 C C . ASN A 1 109 ? 1.129 -14.653 16.263 1.00 97.38 109 ASN A C 1
ATOM 895 O O . ASN A 1 109 ? 1.845 -15.641 16.420 1.00 97.38 109 ASN A O 1
ATOM 899 N N . LEU A 1 110 ? 0.977 -14.079 15.066 1.00 97.88 110 LEU A N 1
ATOM 900 C CA . LEU A 1 110 ? 1.697 -14.521 13.874 1.00 97.88 110 LEU A CA 1
ATOM 901 C C . LEU A 1 110 ? 3.195 -14.183 13.955 1.00 97.88 110 LEU A C 1
ATOM 903 O O . LEU A 1 110 ? 3.604 -13.152 14.504 1.00 97.88 110 LEU A O 1
ATOM 907 N N . LYS A 1 111 ? 4.019 -15.024 13.328 1.00 96.62 111 LYS A N 1
ATOM 908 C CA . LYS A 1 111 ? 5.448 -14.764 13.108 1.00 96.62 111 LYS A CA 1
ATOM 909 C C . LYS A 1 111 ? 5.636 -13.587 12.139 1.00 96.62 111 LYS A C 1
ATOM 911 O O . LYS A 1 111 ? 4.763 -13.345 11.305 1.00 96.62 111 LYS A O 1
ATOM 916 N N . PRO A 1 112 ? 6.795 -12.900 12.143 1.00 95.75 112 PRO A N 1
ATOM 917 C CA . PRO A 1 112 ? 7.035 -11.763 11.247 1.00 95.75 112 PRO A CA 1
ATOM 918 C C . PRO A 1 112 ? 6.789 -12.070 9.760 1.00 95.75 112 PRO A C 1
ATOM 920 O O . PRO A 1 112 ? 6.144 -11.290 9.065 1.00 95.75 112 PRO A O 1
ATOM 923 N N . ALA A 1 113 ? 7.216 -13.245 9.283 1.00 94.88 113 ALA A N 1
ATOM 924 C CA . ALA A 1 113 ? 6.957 -13.685 7.910 1.00 94.88 113 ALA A CA 1
ATOM 925 C C . ALA A 1 113 ? 5.457 -13.826 7.599 1.00 94.88 113 ALA A C 1
ATOM 927 O O . ALA A 1 113 ? 4.992 -13.377 6.555 1.00 94.88 113 ALA A O 1
ATOM 928 N N . GLU A 1 114 ? 4.694 -14.415 8.518 1.00 97.06 114 GLU A N 1
ATOM 929 C CA . GLU A 1 114 ? 3.247 -14.602 8.380 1.00 97.06 114 GLU A CA 1
ATOM 930 C C . GLU A 1 114 ? 2.518 -13.254 8.406 1.00 97.06 114 GLU A C 1
ATOM 932 O O . GLU A 1 114 ? 1.632 -13.029 7.587 1.00 97.06 114 GLU A O 1
ATOM 937 N N . LYS A 1 115 ? 2.938 -12.322 9.273 1.00 98.12 115 LYS A N 1
ATOM 938 C CA . LYS A 1 115 ? 2.421 -10.944 9.302 1.00 98.12 115 LYS A CA 1
ATOM 939 C C . LYS A 1 115 ? 2.680 -10.214 7.988 1.00 98.12 115 LYS A C 1
ATOM 941 O O . LYS A 1 115 ? 1.763 -9.618 7.429 1.00 98.12 115 LYS A O 1
ATOM 946 N N . TYR A 1 116 ? 3.903 -10.296 7.468 1.00 97.81 116 TYR A N 1
ATOM 947 C CA . TYR A 1 116 ? 4.265 -9.689 6.190 1.00 97.81 116 TYR A CA 1
ATOM 948 C C . TYR A 1 116 ? 3.384 -10.206 5.048 1.00 97.81 116 TYR A C 1
ATOM 950 O O . TYR A 1 116 ? 2.786 -9.414 4.318 1.00 97.81 116 TYR A O 1
ATOM 958 N N . PHE A 1 117 ? 3.260 -11.531 4.912 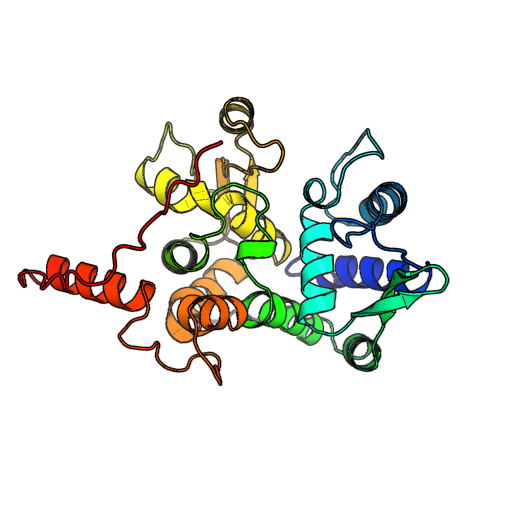1.00 96.88 117 PHE A N 1
ATOM 959 C CA . PHE A 1 117 ? 2.443 -12.122 3.855 1.00 96.88 117 PHE A CA 1
ATOM 960 C C . PHE A 1 117 ? 0.950 -11.886 4.067 1.00 96.88 117 PHE A C 1
ATOM 962 O O . PHE A 1 117 ? 0.256 -11.652 3.086 1.00 96.88 117 PHE A O 1
ATOM 969 N N . PHE A 1 118 ? 0.468 -11.837 5.310 1.00 98.38 118 PHE A N 1
ATOM 970 C CA . PHE A 1 118 ? -0.899 -11.418 5.609 1.00 98.38 118 PHE A CA 1
ATOM 971 C C . PHE A 1 118 ? -1.173 -10.003 5.085 1.00 98.38 118 PHE A C 1
ATOM 973 O O . PHE A 1 118 ? -2.167 -9.784 4.393 1.00 98.38 118 PHE A O 1
ATOM 980 N N . LEU A 1 119 ? -0.287 -9.040 5.368 1.00 98.50 119 LEU A N 1
ATOM 981 C CA . LEU A 1 119 ? -0.440 -7.665 4.886 1.00 98.50 119 LEU A CA 1
ATOM 982 C C . LEU A 1 119 ? -0.344 -7.590 3.358 1.00 98.50 119 LEU A C 1
ATOM 984 O O . LEU A 1 119 ? -1.059 -6.800 2.743 1.00 98.50 119 LEU A O 1
ATOM 988 N N . LEU A 1 120 ? 0.536 -8.377 2.734 1.00 97.88 120 LEU A N 1
ATOM 989 C CA . LEU A 1 120 ? 0.701 -8.387 1.279 1.00 97.88 120 LEU A CA 1
ATOM 990 C C . LEU A 1 120 ? -0.508 -9.017 0.581 1.00 97.88 120 LEU A C 1
ATOM 992 O O . LEU A 1 120 ? -1.010 -8.463 -0.393 1.00 97.88 120 LEU A O 1
ATOM 996 N N . GLU A 1 121 ? -0.999 -10.142 1.093 1.00 97.81 121 GLU A N 1
ATOM 997 C CA . GLU A 1 121 ? -2.203 -10.807 0.597 1.00 97.81 121 GLU A CA 1
ATOM 998 C C . GLU A 1 121 ? -3.424 -9.900 0.751 1.00 97.81 121 GLU A C 1
ATOM 1000 O O . GLU A 1 121 ? -4.161 -9.708 -0.213 1.00 97.81 121 GLU A O 1
ATOM 1005 N N . THR A 1 122 ? -3.572 -9.257 1.913 1.00 98.44 122 THR A N 1
ATOM 1006 C CA . THR A 1 122 ? -4.648 -8.289 2.164 1.00 98.44 122 THR A CA 1
ATOM 1007 C C . THR A 1 122 ? -4.597 -7.143 1.151 1.00 98.44 122 THR A C 1
ATOM 1009 O O . THR A 1 122 ? -5.624 -6.808 0.566 1.00 98.44 122 THR A O 1
ATOM 1012 N N . LEU A 1 123 ? -3.416 -6.564 0.883 1.00 97.00 123 LEU A N 1
ATOM 1013 C CA . LEU A 1 123 ? -3.263 -5.543 -0.161 1.00 97.00 123 LEU A CA 1
ATOM 1014 C C . LEU A 1 123 ? -3.696 -6.071 -1.529 1.00 97.00 123 LEU A C 1
ATOM 1016 O O . LEU A 1 123 ? -4.365 -5.378 -2.289 1.00 97.00 123 LEU A O 1
ATOM 1020 N N . TRP A 1 124 ? -3.252 -7.272 -1.879 1.00 95.88 124 TRP A N 1
ATOM 1021 C CA . TRP A 1 124 ? -3.404 -7.798 -3.227 1.00 95.88 124 TRP A CA 1
ATOM 1022 C C . TRP A 1 124 ? -4.843 -8.234 -3.527 1.00 95.88 124 TRP A C 1
ATOM 1024 O O . TRP A 1 124 ? -5.363 -7.974 -4.614 1.00 95.88 124 TRP A O 1
ATOM 1034 N N . ILE A 1 125 ? -5.494 -8.874 -2.555 1.00 96.75 125 ILE A N 1
ATOM 1035 C CA . ILE A 1 125 ? -6.788 -9.539 -2.718 1.00 96.75 125 ILE A CA 1
ATOM 1036 C C . ILE A 1 125 ? -7.940 -8.682 -2.194 1.00 96.75 125 ILE A C 1
ATOM 1038 O O . ILE A 1 125 ? -8.944 -8.548 -2.892 1.00 96.75 125 ILE A O 1
ATOM 1042 N N . ASP A 1 126 ? -7.810 -8.112 -0.993 1.00 97.38 126 ASP A N 1
ATOM 1043 C CA . ASP A 1 126 ? -8.946 -7.579 -0.227 1.00 97.38 126 ASP A CA 1
ATOM 1044 C C . ASP A 1 126 ? -9.032 -6.049 -0.205 1.00 97.38 126 ASP A C 1
ATOM 1046 O O . ASP A 1 126 ? -10.111 -5.501 0.028 1.00 97.38 126 ASP A O 1
ATOM 1050 N N . VAL A 1 127 ? -7.923 -5.341 -0.424 1.00 95.50 127 VAL A N 1
ATOM 1051 C CA . VAL A 1 127 ? -7.925 -3.878 -0.545 1.00 95.50 127 VAL A CA 1
ATOM 1052 C C . VAL A 1 127 ? -8.432 -3.486 -1.924 1.00 95.50 127 VAL A C 1
ATOM 1054 O O . VAL A 1 127 ? -7.963 -4.010 -2.934 1.00 95.50 127 VAL A O 1
ATOM 1057 N N . ASP A 1 128 ? -9.352 -2.524 -1.983 1.00 91.69 128 ASP A N 1
ATOM 1058 C CA . ASP A 1 128 ? -9.689 -1.885 -3.249 1.00 91.69 128 ASP A CA 1
ATOM 1059 C C . ASP A 1 128 ? -8.529 -0.979 -3.674 1.00 91.69 128 ASP A C 1
ATOM 1061 O O . ASP A 1 128 ? -8.199 0.014 -3.016 1.00 91.69 128 ASP A O 1
ATOM 1065 N N . TRP A 1 129 ? -7.880 -1.331 -4.784 1.00 89.25 129 TRP A N 1
ATOM 1066 C CA . TRP A 1 129 ? -6.768 -0.542 -5.299 1.00 89.25 129 TRP A CA 1
ATOM 1067 C C . TRP A 1 129 ? -7.226 0.870 -5.701 1.00 89.25 129 TRP A C 1
ATOM 1069 O O . TRP A 1 129 ? -6.449 1.818 -5.605 1.00 89.25 129 TRP A O 1
ATOM 1079 N N . LYS A 1 130 ? -8.499 1.075 -6.045 1.00 85.38 130 LYS A N 1
ATOM 1080 C CA . LYS A 1 130 ? -9.021 2.414 -6.338 1.00 85.38 130 LYS A CA 1
ATOM 1081 C C . LYS A 1 130 ? -8.987 3.331 -5.106 1.00 85.38 130 LYS A C 1
ATOM 1083 O O . LYS A 1 130 ? -8.725 4.525 -5.238 1.00 85.38 130 LYS A O 1
ATOM 1088 N N . ASP A 1 131 ? -9.154 2.779 -3.904 1.00 87.00 131 ASP A N 1
ATOM 1089 C CA . ASP A 1 131 ? -9.255 3.543 -2.650 1.00 87.00 131 ASP A CA 1
ATOM 1090 C C . ASP A 1 131 ? -7.899 3.958 -2.051 1.00 87.00 131 ASP A C 1
ATOM 1092 O O . ASP A 1 131 ? -7.802 4.903 -1.248 1.00 87.00 131 ASP A O 1
ATOM 1096 N N . ILE A 1 132 ? -6.819 3.271 -2.429 1.00 86.62 132 ILE A N 1
ATOM 1097 C CA . ILE A 1 132 ? -5.455 3.634 -2.012 1.00 86.62 132 ILE A CA 1
ATOM 1098 C C . ILE A 1 132 ? -4.872 4.776 -2.850 1.00 86.62 132 ILE A C 1
ATOM 1100 O O . ILE A 1 132 ? -3.903 5.405 -2.409 1.00 86.62 132 ILE A O 1
ATOM 1104 N N . ASN A 1 133 ? -5.461 5.071 -4.014 1.00 82.62 133 ASN A N 1
ATOM 1105 C CA . ASN A 1 133 ? -5.046 6.158 -4.889 1.00 82.62 133 ASN A CA 1
ATOM 1106 C C . ASN A 1 133 ? -6.052 7.329 -4.852 1.00 82.62 133 ASN A C 1
ATOM 1108 O O . ASN A 1 133 ? -7.125 7.252 -5.445 1.00 82.62 133 ASN A O 1
ATOM 1112 N N . PRO A 1 134 ? -5.719 8.452 -4.190 1.00 73.25 134 PRO A N 1
ATOM 1113 C CA . PRO A 1 134 ? -6.603 9.615 -4.140 1.00 73.25 134 PRO A CA 1
ATOM 1114 C C . PRO A 1 134 ? -6.650 10.411 -5.454 1.00 73.25 134 PRO A C 1
ATOM 1116 O O . PRO A 1 134 ? -7.487 11.305 -5.577 1.00 73.25 134 PRO A O 1
ATOM 1119 N N . ALA A 1 135 ? -5.747 10.140 -6.404 1.00 66.06 135 ALA A N 1
ATOM 1120 C CA . ALA A 1 135 ? -5.651 10.869 -7.663 1.00 66.06 135 ALA A CA 1
ATOM 1121 C C . ALA A 1 135 ? -6.750 10.470 -8.663 1.00 66.06 135 ALA A C 1
ATOM 1123 O O . ALA A 1 135 ? -7.522 9.540 -8.448 1.00 66.06 135 ALA A O 1
ATOM 1124 N N . TRP A 1 136 ? -6.802 11.191 -9.783 1.00 58.34 136 TRP A N 1
ATOM 1125 C CA . TRP A 1 136 ? -7.830 11.068 -10.820 1.00 58.34 136 TRP A CA 1
ATOM 1126 C C . TRP A 1 136 ? -7.748 9.734 -11.589 1.00 58.34 136 TRP A C 1
ATOM 1128 O O . TRP A 1 136 ? -8.654 9.404 -12.342 1.00 58.34 136 TRP A O 1
ATOM 1138 N N . SER A 1 137 ? -6.692 8.938 -11.378 1.00 56.59 137 SER A N 1
ATOM 1139 C CA . SER A 1 137 ? -6.442 7.651 -12.042 1.00 56.59 137 SER A CA 1
ATOM 1140 C C . SER A 1 137 ? -7.002 6.435 -11.288 1.00 56.59 137 SER A C 1
ATOM 1142 O O . SER A 1 137 ? -6.404 5.355 -11.325 1.00 56.59 137 SER A O 1
ATOM 1144 N N . ARG A 1 138 ? -8.141 6.587 -10.595 1.00 58.34 138 ARG A N 1
ATOM 1145 C CA . ARG A 1 138 ? -8.747 5.512 -9.783 1.00 58.34 138 ARG A CA 1
ATOM 1146 C C . ARG A 1 138 ? -9.004 4.233 -10.582 1.00 58.34 138 ARG A C 1
ATOM 1148 O O . ARG A 1 138 ? -8.864 3.153 -10.029 1.00 58.34 138 ARG A O 1
ATOM 1155 N N . ASP A 1 139 ? -9.308 4.329 -11.873 1.00 58.44 139 ASP A N 1
ATOM 1156 C CA . ASP A 1 139 ? -9.777 3.184 -12.664 1.00 58.44 139 ASP A CA 1
ATOM 1157 C C . ASP A 1 139 ? -8.681 2.343 -13.342 1.00 58.44 139 ASP A C 1
ATOM 1159 O O . ASP A 1 139 ? -8.982 1.322 -13.955 1.00 58.44 139 ASP A O 1
ATOM 1163 N N . GLU A 1 140 ? -7.400 2.705 -13.218 1.00 60.31 140 GLU A N 1
ATOM 1164 C CA . GLU A 1 140 ? -6.351 2.141 -14.092 1.00 60.31 140 GLU A CA 1
ATOM 1165 C C . GLU A 1 140 ? -5.357 1.198 -13.413 1.00 60.31 140 GLU A C 1
ATOM 1167 O O . GLU A 1 140 ? -4.522 0.569 -14.071 1.00 60.31 140 GLU A O 1
ATOM 1172 N N . ALA A 1 141 ? -5.461 1.058 -12.093 1.00 59.59 141 ALA A N 1
ATOM 1173 C CA . ALA A 1 141 ? -4.529 0.277 -11.292 1.00 59.59 141 ALA A CA 1
ATOM 1174 C C . ALA A 1 141 ? -4.463 -1.202 -11.721 1.00 59.59 141 ALA A C 1
ATOM 1176 O O . ALA A 1 141 ? -3.378 -1.782 -11.815 1.00 59.59 141 ALA A O 1
ATOM 1177 N N . GLY A 1 142 ? -5.621 -1.797 -12.033 1.00 60.09 142 GLY A N 1
ATOM 1178 C CA . GLY A 1 142 ? -5.740 -3.207 -12.407 1.00 60.09 142 GLY A CA 1
ATOM 1179 C C . GLY A 1 142 ? -5.083 -3.551 -13.746 1.00 60.09 142 GLY A C 1
ATOM 1180 O O . GLY A 1 142 ? -4.458 -4.603 -13.868 1.00 60.09 142 GLY A O 1
ATOM 1181 N N . LEU A 1 143 ? -5.182 -2.667 -14.744 1.00 64.69 143 LEU A N 1
ATOM 1182 C CA . LEU A 1 143 ? -4.751 -2.975 -16.113 1.00 64.69 143 LEU A CA 1
ATOM 1183 C C . LEU A 1 143 ? -3.219 -2.972 -16.253 1.00 64.69 143 LEU A C 1
ATOM 1185 O O . LEU A 1 143 ? -2.660 -3.834 -16.934 1.00 64.69 143 LEU A O 1
ATOM 1189 N N . ASN A 1 144 ? -2.541 -2.034 -15.581 1.00 77.06 144 ASN A N 1
ATOM 1190 C CA . ASN A 1 144 ? -1.139 -1.721 -15.875 1.00 77.06 144 ASN A CA 1
ATOM 1191 C C . ASN A 1 144 ? -0.141 -2.284 -14.851 1.00 77.06 144 ASN A C 1
ATOM 1193 O O . ASN A 1 144 ? 1.023 -2.503 -15.191 1.00 77.06 144 ASN A O 1
ATOM 1197 N N . ILE A 1 145 ? -0.556 -2.595 -13.614 1.00 86.94 145 ILE A N 1
ATOM 1198 C CA . ILE A 1 145 ? 0.401 -3.067 -12.599 1.00 86.94 145 ILE A CA 1
ATOM 1199 C C . ILE A 1 145 ? 1.033 -4.421 -12.962 1.00 86.94 145 ILE A C 1
ATOM 1201 O O . ILE A 1 145 ? 2.220 -4.638 -12.720 1.00 86.94 145 ILE A O 1
ATOM 1205 N N . GLY A 1 146 ? 0.287 -5.317 -13.617 1.00 88.25 146 GLY A N 1
ATOM 1206 C CA . GLY A 1 146 ? 0.829 -6.594 -14.094 1.00 88.25 146 GLY A CA 1
ATOM 1207 C C . GLY A 1 146 ? 1.959 -6.406 -15.113 1.00 88.25 146 GLY A C 1
ATOM 1208 O O . GLY A 1 146 ? 2.927 -7.167 -15.114 1.00 88.25 146 GLY A O 1
ATOM 1209 N N . GLN A 1 147 ? 1.889 -5.355 -15.938 1.00 88.31 147 GLN A N 1
ATOM 1210 C CA . GLN A 1 147 ? 2.947 -5.009 -16.889 1.00 88.31 147 GLN A CA 1
ATOM 1211 C C . GLN A 1 147 ? 4.188 -4.459 -16.182 1.00 88.31 147 GLN A C 1
ATOM 1213 O O . GLN A 1 147 ? 5.299 -4.847 -16.541 1.00 88.31 147 GLN A O 1
ATOM 1218 N N . VAL A 1 148 ? 4.012 -3.637 -15.140 1.00 91.94 148 VAL A N 1
ATOM 1219 C CA . VAL A 1 148 ? 5.122 -3.200 -14.275 1.00 91.94 148 VAL A CA 1
ATOM 1220 C C . VAL A 1 148 ? 5.825 -4.411 -13.674 1.00 91.94 148 VAL A C 1
ATOM 1222 O O . VAL A 1 148 ? 7.044 -4.514 -13.765 1.00 91.94 148 VAL A O 1
ATOM 1225 N N . PHE A 1 149 ? 5.083 -5.361 -13.105 1.00 94.69 149 PHE A N 1
ATOM 1226 C CA . PHE A 1 149 ? 5.689 -6.561 -12.531 1.00 94.69 149 PHE A CA 1
ATOM 1227 C C . PHE A 1 149 ? 6.377 -7.428 -13.591 1.00 94.69 149 PHE A C 1
ATOM 1229 O O . PHE A 1 149 ? 7.500 -7.880 -13.377 1.00 94.69 149 PHE A O 1
ATOM 1236 N N . LYS A 1 150 ? 5.783 -7.600 -14.776 1.00 93.50 150 LYS A N 1
ATOM 1237 C CA . LYS A 1 150 ? 6.448 -8.301 -15.884 1.00 93.50 150 LYS A CA 1
ATOM 1238 C C . LYS A 1 150 ? 7.771 -7.626 -16.253 1.00 93.50 150 LYS A C 1
ATOM 1240 O O . LYS A 1 150 ? 8.780 -8.315 -16.387 1.00 93.50 150 LYS A O 1
ATOM 1245 N N . PHE A 1 151 ? 7.782 -6.298 -16.349 1.00 94.12 151 PHE A N 1
ATOM 1246 C CA . PHE A 1 151 ? 8.991 -5.518 -16.595 1.00 94.12 151 PHE A CA 1
ATOM 1247 C C . PHE A 1 151 ? 10.028 -5.721 -15.481 1.00 94.12 151 PHE A C 1
ATOM 1249 O O . PHE A 1 151 ? 11.164 -6.083 -15.780 1.00 94.12 151 PHE A O 1
ATOM 1256 N N . VAL A 1 152 ? 9.634 -5.568 -14.211 1.00 95.44 152 VAL A N 1
ATOM 1257 C CA . VAL A 1 152 ? 10.510 -5.719 -13.033 1.00 95.44 152 VAL A CA 1
ATOM 1258 C C . VAL A 1 152 ? 11.108 -7.124 -12.937 1.00 95.44 152 VAL A C 1
ATOM 1260 O O . VAL A 1 152 ? 12.286 -7.252 -12.614 1.00 95.44 152 VAL A O 1
ATOM 1263 N N . SER A 1 153 ? 10.356 -8.176 -13.274 1.00 95.75 153 SER A N 1
ATOM 1264 C CA . SER A 1 153 ? 10.855 -9.563 -13.223 1.00 95.75 153 SER A CA 1
ATOM 1265 C C . SER A 1 153 ? 12.017 -9.849 -14.181 1.00 95.75 153 SER A C 1
ATOM 1267 O O . SER A 1 153 ? 12.722 -10.839 -14.017 1.00 95.75 153 SER A O 1
ATOM 1269 N N . GLN A 1 154 ? 12.217 -8.986 -15.180 1.00 95.69 154 GLN A N 1
ATOM 1270 C CA . GLN A 1 154 ? 13.279 -9.100 -16.180 1.00 95.69 154 GLN A CA 1
ATOM 1271 C C . GLN A 1 154 ? 14.498 -8.233 -15.833 1.00 95.69 154 GLN A C 1
ATOM 1273 O O . GLN A 1 154 ? 15.475 -8.216 -16.580 1.00 95.69 154 GLN A O 1
ATOM 1278 N N . GLN A 1 155 ? 14.443 -7.486 -14.727 1.00 95.56 155 GLN A N 1
ATOM 1279 C CA . GLN A 1 155 ? 15.508 -6.574 -14.326 1.00 95.56 155 GLN A CA 1
ATOM 1280 C C . GLN A 1 155 ? 16.519 -7.260 -13.411 1.00 95.56 155 GLN A C 1
ATOM 1282 O O . GLN A 1 155 ? 16.218 -8.224 -12.708 1.00 95.56 155 GLN A O 1
ATOM 1287 N N . GLN A 1 156 ? 17.729 -6.707 -13.380 1.00 94.69 156 GLN A N 1
ATOM 1288 C CA . GLN A 1 156 ? 18.708 -7.061 -12.360 1.00 94.69 156 GLN A CA 1
ATOM 1289 C C . GLN A 1 156 ? 18.343 -6.369 -11.036 1.00 94.69 156 GLN A C 1
ATOM 1291 O O . GLN A 1 156 ? 18.074 -5.163 -11.051 1.00 94.69 156 GLN A O 1
ATOM 1296 N N . PRO A 1 157 ? 18.349 -7.091 -9.900 1.00 95.94 157 PRO A N 1
ATOM 1297 C CA . PRO A 1 157 ? 18.214 -6.473 -8.587 1.00 95.94 157 PRO A CA 1
ATOM 1298 C C . PRO A 1 157 ? 19.241 -5.359 -8.368 1.00 95.94 157 PRO A C 1
ATOM 1300 O O . PRO A 1 157 ? 20.358 -5.424 -8.874 1.00 95.94 157 PRO A O 1
ATOM 1303 N N . ASP A 1 158 ? 18.846 -4.346 -7.605 1.00 96.00 158 ASP A N 1
ATOM 1304 C CA . ASP A 1 158 ? 19.636 -3.180 -7.200 1.00 96.00 158 ASP A CA 1
ATOM 1305 C C . ASP A 1 158 ? 20.107 -2.258 -8.340 1.00 96.00 158 ASP A C 1
ATOM 1307 O O . ASP A 1 158 ? 20.719 -1.219 -8.085 1.00 96.00 158 ASP A O 1
ATOM 1311 N N . ARG A 1 159 ? 19.748 -2.556 -9.596 1.00 96.31 159 ARG A N 1
ATOM 1312 C CA . ARG A 1 159 ? 19.971 -1.653 -10.728 1.00 96.31 159 ARG A CA 1
ATOM 1313 C C . ARG A 1 159 ? 18.976 -0.492 -10.696 1.00 96.31 159 ARG A C 1
ATOM 1315 O O . ARG A 1 159 ? 17.764 -0.702 -10.697 1.00 96.31 159 ARG A O 1
ATOM 1322 N N . VAL A 1 160 ? 19.491 0.734 -10.747 1.00 96.25 160 VAL A N 1
ATOM 1323 C CA . VAL A 1 160 ? 18.669 1.947 -10.855 1.00 96.25 160 VAL A CA 1
ATOM 1324 C C . VAL A 1 160 ? 18.087 2.061 -12.266 1.00 96.25 160 VAL A C 1
ATOM 1326 O O . VAL A 1 160 ? 18.814 1.998 -13.259 1.00 96.25 160 VAL A O 1
ATOM 1329 N N . ILE A 1 161 ? 16.774 2.253 -12.347 1.00 94.00 161 ILE A N 1
ATOM 1330 C CA . ILE A 1 161 ? 16.015 2.454 -13.581 1.00 94.00 161 ILE A CA 1
ATOM 1331 C C . ILE A 1 161 ? 15.475 3.878 -13.567 1.00 94.00 161 ILE A C 1
ATOM 1333 O O . ILE A 1 161 ? 14.761 4.269 -12.643 1.00 94.00 161 ILE A O 1
ATOM 1337 N N . THR A 1 162 ? 15.803 4.657 -14.592 1.00 92.88 162 THR A N 1
ATOM 1338 C CA . THR A 1 162 ? 15.245 5.998 -14.777 1.00 92.88 162 THR A CA 1
ATOM 1339 C C . THR A 1 162 ? 13.915 5.907 -15.519 1.00 92.88 162 THR A C 1
ATOM 1341 O O . THR A 1 162 ? 13.855 5.348 -16.612 1.00 92.88 162 THR A O 1
ATOM 1344 N N . VAL A 1 163 ? 12.859 6.448 -14.912 1.00 87.62 163 VAL A N 1
ATOM 1345 C CA . VAL A 1 163 ? 11.476 6.397 -15.420 1.00 87.62 163 VAL A CA 1
ATOM 1346 C C . VAL A 1 163 ? 11.054 7.730 -16.058 1.00 87.62 163 VAL A C 1
ATOM 1348 O O . VAL A 1 163 ? 10.105 7.760 -16.835 1.00 87.62 163 VAL A O 1
ATOM 1351 N N . ASN A 1 164 ? 11.760 8.827 -15.762 1.00 76.31 164 ASN A N 1
ATOM 1352 C CA . ASN A 1 164 ? 11.341 10.174 -16.145 1.00 76.31 164 ASN A CA 1
ATOM 1353 C C . ASN A 1 164 ? 11.131 10.388 -17.664 1.00 76.31 164 ASN A C 1
ATOM 1355 O O . ASN A 1 164 ? 11.784 9.798 -18.532 1.00 76.31 164 ASN A O 1
ATOM 1359 N N . ALA A 1 165 ? 10.195 11.290 -17.969 1.00 60.31 165 ALA A N 1
ATOM 1360 C CA . ALA A 1 165 ? 9.672 11.549 -19.310 1.00 60.31 165 ALA A CA 1
ATOM 1361 C C . ALA A 1 165 ? 10.732 11.962 -20.336 1.00 60.31 165 ALA A C 1
ATOM 1363 O O . ALA A 1 165 ? 10.641 11.584 -21.499 1.00 60.31 165 ALA A O 1
ATOM 1364 N N . SER A 1 166 ? 11.728 12.737 -19.903 1.00 64.44 166 SER A N 1
ATOM 1365 C CA . SER A 1 166 ? 12.771 13.269 -20.780 1.00 64.44 166 SER A CA 1
ATOM 1366 C C . SER A 1 166 ? 13.725 12.196 -21.306 1.00 64.44 166 SER A C 1
ATOM 1368 O O . SER A 1 166 ? 14.475 12.466 -22.240 1.00 64.44 166 SER A O 1
ATOM 1370 N N . LYS A 1 167 ? 13.709 10.985 -20.729 1.00 67.12 167 LYS A N 1
ATOM 1371 C CA . LYS A 1 167 ? 14.641 9.907 -21.086 1.00 67.12 167 LYS A CA 1
ATOM 1372 C C . LYS A 1 167 ? 13.967 8.632 -21.588 1.00 67.12 167 LYS A C 1
ATOM 1374 O O . LYS A 1 167 ? 14.622 7.876 -22.303 1.00 67.12 167 LYS A O 1
ATOM 1379 N N . ASN A 1 168 ? 12.708 8.354 -21.228 1.00 77.00 168 ASN A N 1
ATOM 1380 C CA . ASN A 1 168 ? 12.019 7.142 -21.687 1.00 77.00 168 ASN A CA 1
ATOM 1381 C C . ASN A 1 168 ? 10.484 7.277 -21.690 1.00 77.00 168 ASN A C 1
ATOM 1383 O O . ASN A 1 168 ? 9.826 7.056 -20.674 1.00 77.00 168 ASN A O 1
ATOM 1387 N N . GLU A 1 169 ? 9.899 7.582 -22.851 1.00 81.62 169 GLU A N 1
ATOM 1388 C CA . GLU A 1 169 ? 8.449 7.773 -23.003 1.00 81.62 169 GLU A CA 1
ATOM 1389 C C . GLU A 1 169 ? 7.632 6.499 -22.718 1.00 81.62 169 GLU A C 1
ATOM 1391 O O . GLU A 1 169 ? 6.567 6.565 -22.105 1.00 81.62 169 GLU A O 1
ATOM 1396 N N . LEU A 1 170 ? 8.149 5.321 -23.088 1.00 82.38 170 LEU A N 1
ATOM 1397 C CA . LEU A 1 170 ? 7.475 4.044 -22.836 1.00 82.38 170 LEU A CA 1
ATOM 1398 C C . LEU A 1 170 ? 7.373 3.745 -21.336 1.00 82.38 170 LEU A C 1
ATOM 1400 O O . LEU A 1 170 ? 6.300 3.388 -20.849 1.00 82.38 170 LEU A O 1
ATOM 1404 N N . LEU A 1 171 ? 8.474 3.910 -20.595 1.00 83.81 171 LEU A N 1
ATOM 1405 C CA . LEU A 1 171 ? 8.467 3.733 -19.142 1.00 83.81 171 LEU A CA 1
ATOM 1406 C C . LEU A 1 171 ? 7.641 4.816 -18.461 1.00 83.81 171 LEU A C 1
ATOM 1408 O O . LEU A 1 171 ? 6.874 4.498 -17.559 1.00 83.81 171 LEU A O 1
ATOM 1412 N N . LYS A 1 172 ? 7.720 6.065 -18.921 1.00 82.75 172 LYS A N 1
ATOM 1413 C CA . LYS A 1 172 ? 6.857 7.127 -18.410 1.00 82.75 172 LYS A CA 1
ATOM 1414 C C . LYS A 1 172 ? 5.391 6.710 -18.499 1.00 82.75 172 LYS A C 1
ATOM 1416 O O . LYS A 1 172 ? 4.728 6.662 -17.472 1.00 82.75 172 LYS A O 1
ATOM 1421 N N . ASN A 1 173 ? 4.914 6.316 -19.680 1.00 82.31 173 ASN A N 1
ATOM 1422 C CA . ASN A 1 173 ? 3.520 5.915 -19.888 1.00 82.31 173 ASN A CA 1
ATOM 1423 C C . ASN A 1 173 ? 3.112 4.710 -19.027 1.00 82.31 173 ASN A C 1
ATOM 1425 O O . ASN A 1 173 ? 2.001 4.678 -18.502 1.00 82.31 173 ASN A O 1
ATOM 1429 N N . LEU A 1 174 ? 4.018 3.747 -18.829 1.00 84.50 174 LEU A N 1
ATOM 1430 C CA . LEU A 1 174 ? 3.776 2.588 -17.968 1.00 84.50 174 LEU A CA 1
ATOM 1431 C C . LEU A 1 174 ? 3.595 2.975 -16.487 1.00 84.50 174 LEU A C 1
ATOM 1433 O O . LEU A 1 174 ? 2.805 2.353 -15.779 1.00 84.50 174 LEU A O 1
ATOM 1437 N N . PHE A 1 175 ? 4.315 3.993 -16.008 1.00 86.88 175 PHE A N 1
ATOM 1438 C CA . PHE A 1 175 ? 4.330 4.394 -14.598 1.00 86.88 175 PHE A CA 1
ATOM 1439 C C . PHE A 1 175 ? 3.427 5.598 -14.271 1.00 86.88 175 PHE A C 1
ATOM 1441 O O . PHE A 1 175 ? 3.055 5.763 -13.107 1.00 86.88 175 PHE A O 1
ATOM 1448 N N . ASP A 1 176 ? 3.038 6.401 -15.269 1.00 78.94 176 ASP A N 1
ATOM 1449 C CA . ASP A 1 176 ? 2.424 7.736 -15.133 1.00 78.94 176 ASP A CA 1
ATOM 1450 C C . ASP A 1 176 ? 1.199 7.773 -14.212 1.00 78.94 176 ASP A C 1
ATOM 1452 O O . ASP A 1 176 ? 0.951 8.753 -13.516 1.00 78.94 176 ASP A O 1
ATOM 1456 N N . ARG A 1 177 ? 0.439 6.675 -14.196 1.00 78.12 177 ARG A N 1
ATOM 1457 C CA . ARG A 1 177 ? -0.840 6.549 -13.482 1.00 78.12 177 ARG A CA 1
ATOM 1458 C C . ARG A 1 177 ? -0.791 5.586 -12.301 1.00 78.12 177 ARG A C 1
ATOM 1460 O O . ARG A 1 177 ? -1.784 5.435 -11.591 1.00 78.12 177 ARG A O 1
ATOM 1467 N N . LEU A 1 178 ? 0.365 4.959 -12.078 1.00 85.88 178 LEU A N 1
ATOM 1468 C CA . LEU A 1 178 ? 0.586 3.968 -11.027 1.00 85.88 178 LEU A CA 1
ATOM 1469 C C . LEU A 1 178 ? 1.397 4.507 -9.853 1.00 85.88 178 LEU A C 1
ATOM 1471 O O . LEU A 1 178 ? 1.599 3.784 -8.883 1.00 85.88 178 LEU A O 1
ATOM 1475 N N . GLY A 1 179 ? 1.819 5.767 -9.906 1.00 88.38 179 GLY A N 1
ATOM 1476 C CA . G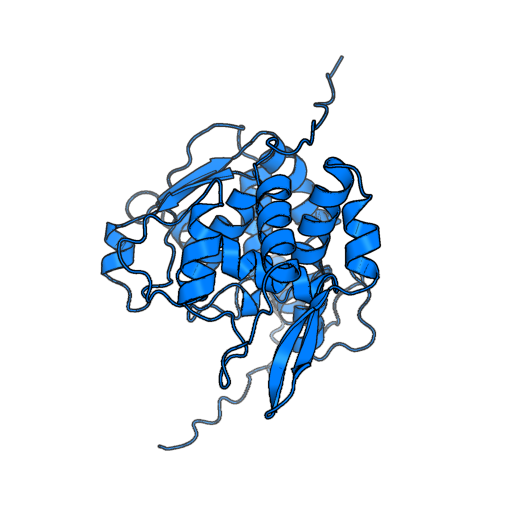LY A 1 179 ? 2.640 6.436 -8.905 1.00 88.38 179 GLY A CA 1
ATOM 1477 C C . GLY A 1 179 ? 2.385 6.034 -7.454 1.00 88.38 179 GLY A C 1
ATOM 1478 O O . GLY A 1 179 ? 3.275 5.533 -6.762 1.00 88.38 179 GLY A O 1
ATOM 1479 N N . ARG A 1 180 ? 1.134 6.171 -7.002 1.00 88.12 180 ARG A N 1
ATOM 1480 C CA . ARG A 1 180 ? 0.748 5.825 -5.629 1.00 88.12 180 ARG A CA 1
ATOM 1481 C C . ARG A 1 180 ? 0.842 4.327 -5.324 1.00 88.12 180 ARG A C 1
ATOM 1483 O O . ARG A 1 180 ? 1.255 3.959 -4.230 1.00 88.12 180 ARG A O 1
ATOM 1490 N N . HIS A 1 181 ? 0.508 3.465 -6.280 1.00 91.56 181 HIS A N 1
ATOM 1491 C CA . HIS A 1 181 ? 0.655 2.012 -6.144 1.00 91.56 181 HIS A CA 1
ATOM 1492 C C . HIS A 1 181 ? 2.120 1.600 -6.069 1.00 91.56 181 HIS A C 1
ATOM 1494 O O . HIS A 1 181 ? 2.496 0.786 -5.229 1.00 91.56 181 HIS A O 1
ATOM 1500 N N . ILE A 1 182 ? 2.950 2.206 -6.915 1.00 93.75 182 ILE A N 1
ATOM 1501 C CA . ILE A 1 182 ? 4.392 1.994 -6.929 1.00 93.75 182 ILE A CA 1
ATOM 1502 C C . ILE A 1 182 ? 5.003 2.420 -5.593 1.00 93.75 182 ILE A C 1
ATOM 1504 O O . ILE A 1 182 ? 5.780 1.662 -5.013 1.00 93.75 182 ILE A O 1
ATOM 1508 N N . LEU A 1 183 ? 4.601 3.572 -5.052 1.00 94.06 183 LEU A N 1
ATOM 1509 C CA . LEU A 1 183 ? 5.010 3.996 -3.715 1.00 94.06 183 LEU A CA 1
ATOM 1510 C C . LEU A 1 183 ? 4.559 2.998 -2.637 1.00 94.06 183 LEU A C 1
ATOM 1512 O O . LEU A 1 183 ? 5.376 2.578 -1.824 1.00 94.06 183 LEU A O 1
ATOM 1516 N N . ASN A 1 184 ? 3.301 2.554 -2.653 1.00 94.50 184 ASN A N 1
ATOM 1517 C CA . ASN A 1 184 ? 2.796 1.608 -1.654 1.00 94.50 184 ASN A CA 1
ATOM 1518 C C . ASN A 1 184 ? 3.568 0.280 -1.665 1.00 94.50 184 ASN A C 1
ATOM 1520 O O . ASN A 1 184 ? 3.934 -0.230 -0.611 1.00 94.50 184 ASN A O 1
ATOM 1524 N N . LEU A 1 185 ? 3.875 -0.259 -2.847 1.00 96.00 185 LEU A N 1
ATOM 1525 C CA . LEU A 1 185 ? 4.668 -1.484 -2.993 1.00 96.00 185 LEU A CA 1
ATOM 1526 C C . LEU A 1 185 ? 6.133 -1.303 -2.565 1.00 96.00 185 LEU A C 1
ATOM 1528 O O . LEU A 1 185 ? 6.774 -2.269 -2.148 1.00 96.00 185 LEU A O 1
ATOM 1532 N N . SER A 1 186 ? 6.659 -0.074 -2.596 1.00 96.88 186 SER A N 1
ATOM 1533 C CA . SER A 1 186 ? 7.988 0.213 -2.045 1.00 96.88 186 SER A CA 1
ATOM 1534 C C . SER A 1 186 ? 8.038 -0.000 -0.529 1.00 96.88 186 SER A C 1
ATOM 1536 O O . SER A 1 186 ? 9.033 -0.518 -0.023 1.00 96.88 186 SER A O 1
ATOM 1538 N N . PHE A 1 187 ? 6.936 0.261 0.190 1.00 96.81 187 PHE A N 1
ATOM 1539 C CA . PHE A 1 187 ? 6.853 -0.006 1.630 1.00 96.81 187 PHE A CA 1
ATOM 1540 C C . PHE A 1 187 ? 6.940 -1.494 1.954 1.00 96.81 187 PHE A C 1
ATOM 1542 O O . PHE A 1 187 ? 7.413 -1.844 3.025 1.00 96.81 187 PHE A O 1
ATOM 1549 N N . TYR A 1 188 ? 6.561 -2.379 1.032 1.00 96.94 188 TYR A N 1
ATOM 1550 C CA . TYR A 1 188 ? 6.739 -3.828 1.173 1.00 96.94 188 TYR A CA 1
ATOM 1551 C C . TYR A 1 188 ? 8.155 -4.301 0.810 1.00 96.94 188 TYR A C 1
ATOM 1553 O O . TYR A 1 188 ? 8.446 -5.491 0.906 1.00 96.94 188 TYR A O 1
ATOM 1561 N N . GLY A 1 189 ? 9.042 -3.406 0.368 1.00 96.00 189 GLY A N 1
ATOM 1562 C CA . GLY A 1 189 ? 10.408 -3.757 -0.011 1.00 96.00 189 GLY A CA 1
ATOM 1563 C C . GLY A 1 189 ? 10.537 -4.358 -1.411 1.00 96.00 189 GLY A C 1
ATOM 1564 O O . GLY A 1 189 ? 11.567 -4.961 -1.710 1.00 96.00 189 GLY A O 1
ATOM 1565 N N . PHE A 1 190 ? 9.545 -4.200 -2.298 1.00 96.69 190 PHE A N 1
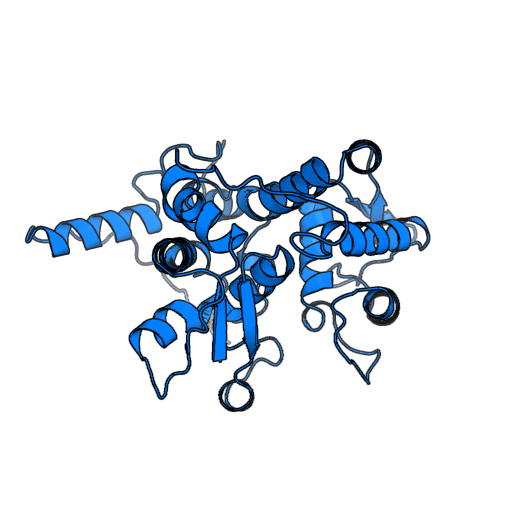ATOM 1566 C CA . PHE A 1 190 ? 9.685 -4.625 -3.702 1.00 96.69 190 PHE A CA 1
ATOM 1567 C C . PHE A 1 190 ? 10.747 -3.805 -4.448 1.00 96.69 190 PHE A C 1
ATOM 1569 O O . PHE A 1 190 ? 11.461 -4.318 -5.308 1.00 96.69 190 PHE A O 1
ATOM 1576 N N . TRP A 1 191 ? 10.868 -2.524 -4.119 1.00 97.19 191 TRP A N 1
ATOM 1577 C CA . TRP A 1 191 ? 11.808 -1.603 -4.747 1.00 97.19 191 TRP A CA 1
ATOM 1578 C C . TRP A 1 191 ? 12.005 -0.360 -3.889 1.00 97.19 191 TRP A C 1
ATOM 1580 O O . TRP A 1 191 ? 11.176 -0.043 -3.040 1.00 97.19 191 TRP A O 1
ATOM 1590 N N . ARG A 1 192 ? 13.081 0.378 -4.164 1.00 96.50 192 ARG A N 1
ATOM 1591 C CA . ARG A 1 192 ? 13.244 1.773 -3.733 1.00 96.50 192 ARG A CA 1
ATOM 1592 C C . ARG A 1 192 ? 12.830 2.696 -4.872 1.00 96.50 192 ARG A C 1
ATOM 1594 O O . ARG A 1 192 ? 13.122 2.393 -6.028 1.00 96.50 192 ARG A O 1
ATOM 1601 N N . VAL A 1 193 ? 12.173 3.807 -4.558 1.00 95.38 193 VAL A N 1
ATOM 1602 C CA . VAL A 1 193 ? 11.725 4.791 -5.553 1.00 95.38 193 VAL A CA 1
ATOM 1603 C C . VAL A 1 193 ? 12.053 6.203 -5.111 1.00 95.38 193 VAL A C 1
ATOM 1605 O O . VAL A 1 193 ? 12.059 6.496 -3.917 1.00 95.38 193 VAL A O 1
ATOM 1608 N N . THR A 1 194 ? 12.300 7.077 -6.081 1.00 93.38 194 THR A N 1
ATOM 1609 C CA . THR A 1 194 ? 12.414 8.522 -5.857 1.00 93.38 194 THR A CA 1
ATOM 1610 C C . THR A 1 194 ? 11.300 9.253 -6.592 1.00 93.38 194 THR A C 1
ATOM 1612 O O . THR A 1 194 ? 10.790 8.769 -7.609 1.00 93.38 194 THR A O 1
ATOM 1615 N N . ARG A 1 195 ? 10.920 10.419 -6.069 1.00 89.38 195 ARG A N 1
ATOM 1616 C CA . ARG A 1 195 ? 9.896 11.274 -6.667 1.00 89.38 195 ARG A CA 1
ATOM 1617 C C . ARG A 1 195 ? 10.503 12.188 -7.730 1.00 89.38 195 ARG A C 1
ATOM 1619 O O . ARG A 1 195 ? 11.629 12.654 -7.578 1.00 89.38 195 ARG A O 1
ATOM 1626 N N . ASP A 1 196 ? 9.748 12.432 -8.792 1.00 87.69 196 ASP A N 1
ATOM 1627 C CA . ASP A 1 196 ? 10.005 13.502 -9.755 1.00 87.69 196 ASP A CA 1
ATOM 1628 C C . ASP A 1 196 ? 9.363 14.800 -9.236 1.00 87.69 196 ASP A C 1
ATOM 1630 O O . ASP A 1 196 ? 8.154 15.012 -9.381 1.00 87.69 196 ASP A O 1
ATOM 1634 N N . GLU A 1 197 ? 10.150 15.626 -8.541 1.00 83.75 197 GLU A N 1
ATOM 1635 C CA . GLU A 1 197 ? 9.662 16.880 -7.945 1.00 83.75 197 GLU A CA 1
ATOM 1636 C C . GLU A 1 197 ? 9.282 17.917 -9.017 1.00 83.75 197 GLU A C 1
ATOM 1638 O O . GLU A 1 197 ? 8.294 18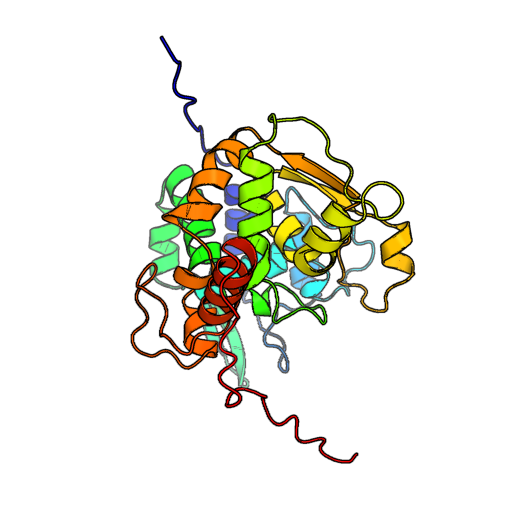.634 -8.851 1.00 83.75 197 GLU A O 1
ATOM 1643 N N . GLU A 1 198 ? 9.994 17.946 -10.151 1.00 78.69 198 GLU A N 1
ATOM 1644 C CA . GLU A 1 198 ? 9.718 18.865 -11.263 1.00 78.69 198 GLU A CA 1
ATOM 1645 C C . GLU A 1 198 ? 8.359 18.562 -11.904 1.00 78.69 198 GLU A C 1
ATOM 1647 O O . GLU A 1 198 ? 7.523 19.454 -12.055 1.00 78.69 198 GLU A O 1
ATOM 1652 N N . ALA A 1 199 ? 8.091 17.290 -12.223 1.00 72.94 199 ALA A N 1
ATOM 1653 C CA . ALA A 1 199 ? 6.816 16.882 -12.811 1.00 72.94 199 ALA A CA 1
ATOM 1654 C C . ALA A 1 199 ? 5.638 17.034 -11.834 1.00 72.94 199 ALA A C 1
ATOM 1656 O O . ALA A 1 199 ? 4.517 17.332 -12.249 1.00 72.94 199 ALA A O 1
ATOM 1657 N N . THR A 1 200 ? 5.881 16.840 -10.534 1.00 66.44 200 THR A N 1
ATOM 1658 C CA . THR A 1 200 ? 4.847 16.966 -9.497 1.00 66.44 200 THR A CA 1
ATOM 1659 C C . THR A 1 200 ? 4.342 18.408 -9.382 1.00 66.44 200 THR A C 1
ATOM 1661 O O . THR A 1 200 ? 3.139 18.612 -9.240 1.00 66.44 200 THR A O 1
ATOM 1664 N N . GLY A 1 201 ? 5.225 19.408 -9.485 1.00 63.00 201 GLY A N 1
ATOM 1665 C CA . GLY A 1 201 ? 4.845 20.824 -9.397 1.00 63.00 201 GLY A CA 1
ATOM 1666 C C . GLY A 1 201 ? 3.916 21.308 -10.520 1.00 63.00 201 GLY A C 1
ATOM 1667 O O . GLY A 1 201 ? 3.250 22.328 -10.365 1.00 63.00 201 GLY A O 1
ATOM 1668 N N . ILE A 1 202 ? 3.846 20.570 -11.631 1.00 64.38 202 ILE A N 1
ATOM 1669 C CA . ILE A 1 202 ? 3.041 20.908 -12.815 1.00 64.38 202 ILE A CA 1
ATOM 1670 C C . ILE A 1 202 ? 1.594 20.395 -12.686 1.00 64.38 202 ILE A C 1
ATOM 1672 O O . ILE A 1 202 ? 0.684 20.924 -13.324 1.00 64.38 202 ILE A O 1
ATOM 1676 N N . LEU A 1 203 ? 1.351 19.367 -11.868 1.00 58.53 203 LEU A N 1
ATOM 1677 C CA . LEU A 1 203 ? 0.064 18.672 -11.794 1.00 58.53 203 LEU A CA 1
ATOM 1678 C C . LEU A 1 203 ? -0.777 19.113 -10.593 1.00 58.53 203 LEU A C 1
ATOM 1680 O O . LEU A 1 203 ? -0.290 19.321 -9.487 1.00 58.53 203 LEU A O 1
ATOM 1684 N N . TYR A 1 204 ? -2.093 19.190 -10.800 1.00 57.00 204 TYR A N 1
ATOM 1685 C CA . TYR A 1 204 ? -3.038 19.831 -9.877 1.00 57.00 204 TYR A CA 1
ATOM 1686 C C . TYR A 1 204 ? -3.306 19.086 -8.553 1.00 57.00 204 TYR A C 1
ATOM 1688 O O . TYR A 1 204 ? -3.994 19.622 -7.684 1.00 57.00 204 TYR A O 1
ATOM 1696 N N . SER A 1 205 ? -2.807 17.856 -8.364 1.00 72.19 205 SER A N 1
ATOM 1697 C CA . SER A 1 205 ? -3.056 17.083 -7.139 1.00 72.19 205 SER A CA 1
ATOM 1698 C C . SER A 1 205 ? -1.815 17.001 -6.260 1.00 72.19 205 SER A C 1
ATOM 1700 O O . SER A 1 205 ? -0.865 16.286 -6.570 1.00 72.19 205 SER A O 1
ATOM 1702 N N . LYS A 1 206 ? -1.883 17.617 -5.075 1.00 76.50 206 LYS A N 1
ATOM 1703 C CA . LYS A 1 206 ? -0.858 17.505 -4.019 1.00 76.50 206 LYS A CA 1
ATOM 1704 C C . LYS A 1 206 ? -0.575 16.062 -3.560 1.00 76.50 206 LYS A C 1
ATOM 1706 O O . LYS A 1 206 ? 0.391 15.827 -2.839 1.00 76.50 206 LYS A O 1
ATOM 1711 N N . TYR A 1 207 ? -1.430 15.106 -3.934 1.00 79.62 207 TYR A N 1
ATOM 1712 C CA . TYR A 1 207 ? -1.284 13.687 -3.604 1.00 79.62 207 TYR A CA 1
ATOM 1713 C C . TYR A 1 207 ? -0.639 12.855 -4.716 1.00 79.62 207 TYR A C 1
ATOM 1715 O O . TYR A 1 207 ? -0.415 11.660 -4.502 1.00 79.62 207 TYR A O 1
ATOM 1723 N N . ASP A 1 208 ? -0.387 13.444 -5.889 1.00 81.38 208 ASP A N 1
ATOM 1724 C CA . ASP A 1 208 ? 0.227 12.724 -7.001 1.00 81.38 208 ASP A CA 1
ATOM 1725 C C . ASP A 1 208 ? 1.677 12.343 -6.670 1.00 81.38 208 ASP A C 1
ATOM 1727 O O . ASP A 1 208 ? 2.401 13.093 -6.013 1.00 81.38 208 ASP A O 1
ATOM 1731 N N . PHE A 1 209 ? 2.107 11.165 -7.110 1.00 86.88 209 PHE A N 1
ATOM 1732 C CA . PHE A 1 209 ? 3.465 10.669 -6.894 1.00 86.88 209 PHE A CA 1
ATOM 1733 C C . PHE A 1 209 ? 4.058 10.227 -8.226 1.00 86.88 209 PHE A C 1
ATOM 1735 O O . PHE A 1 209 ? 3.844 9.105 -8.671 1.00 86.88 209 PHE A O 1
ATOM 1742 N N . ARG A 1 210 ? 4.828 11.097 -8.874 1.00 87.06 210 ARG A N 1
ATOM 1743 C CA . ARG A 1 210 ? 5.516 10.762 -10.124 1.00 87.06 210 ARG A CA 1
ATOM 1744 C C . ARG A 1 210 ? 6.823 10.041 -9.809 1.00 87.06 210 ARG A C 1
ATOM 1746 O O . ARG A 1 210 ? 7.625 10.531 -9.019 1.00 87.06 210 ARG A O 1
ATOM 1753 N N . VAL A 1 211 ? 7.032 8.871 -10.406 1.00 90.00 211 VAL A N 1
ATOM 1754 C CA . VAL A 1 211 ? 8.241 8.065 -10.189 1.00 90.00 211 VAL A CA 1
ATOM 1755 C C . VAL A 1 211 ? 9.369 8.616 -11.062 1.00 90.00 211 VAL A C 1
ATOM 1757 O O . VAL A 1 211 ? 9.280 8.551 -12.285 1.00 90.00 211 VAL A O 1
ATOM 1760 N N . ALA A 1 212 ? 10.440 9.123 -10.451 1.00 91.50 212 ALA A N 1
ATOM 1761 C CA . ALA A 1 212 ? 11.648 9.536 -11.172 1.00 91.50 212 ALA A CA 1
ATOM 1762 C C . ALA A 1 212 ? 12.572 8.343 -11.430 1.00 91.50 212 ALA A C 1
ATOM 1764 O O . ALA A 1 212 ? 13.037 8.116 -12.553 1.00 91.50 212 ALA A O 1
ATOM 1765 N N . THR A 1 213 ? 12.835 7.567 -10.378 1.00 94.31 213 THR A N 1
ATOM 1766 C CA . THR A 1 213 ? 13.648 6.354 -10.454 1.00 94.31 213 THR A CA 1
ATOM 1767 C C . THR A 1 213 ? 13.002 5.207 -9.698 1.00 94.31 213 THR A C 1
ATOM 1769 O O . THR A 1 213 ? 12.272 5.415 -8.726 1.00 94.31 213 THR A O 1
ATOM 1772 N N . LEU A 1 214 ? 13.293 3.989 -10.146 1.00 95.88 214 LEU A N 1
ATOM 1773 C CA . LEU A 1 214 ? 12.917 2.748 -9.486 1.00 95.88 214 LEU A CA 1
ATOM 1774 C C . LEU A 1 214 ? 14.138 1.834 -9.414 1.00 95.88 214 LEU A C 1
ATOM 1776 O O . LEU A 1 214 ? 14.835 1.640 -10.403 1.00 95.88 214 LEU A O 1
ATOM 1780 N N . THR A 1 215 ? 14.395 1.259 -8.246 1.00 97.69 215 THR A N 1
ATOM 1781 C CA . THR A 1 215 ? 15.482 0.300 -8.025 1.00 97.69 215 THR A CA 1
ATOM 1782 C C . THR A 1 215 ? 14.889 -0.994 -7.469 1.00 97.69 215 THR A C 1
ATOM 1784 O O . THR A 1 215 ? 14.526 -1.016 -6.287 1.00 97.69 215 THR A O 1
ATOM 1787 N N . PRO A 1 216 ? 14.733 -2.056 -8.284 1.00 97.25 216 PRO A N 1
ATOM 1788 C CA . PRO A 1 216 ? 14.153 -3.322 -7.840 1.00 97.25 216 PRO A CA 1
ATOM 1789 C C . PRO A 1 216 ? 14.991 -3.969 -6.743 1.00 97.25 216 PRO A C 1
ATOM 1791 O O . PRO A 1 216 ? 16.211 -4.021 -6.856 1.00 97.25 216 PRO A O 1
ATOM 1794 N N . SER A 1 217 ? 14.364 -4.511 -5.704 1.00 96.06 217 SER A N 1
ATOM 1795 C CA . SER A 1 217 ? 15.075 -5.351 -4.738 1.00 96.06 217 SER A CA 1
ATOM 1796 C C . SER A 1 217 ? 15.166 -6.796 -5.240 1.00 96.06 217 SER A C 1
ATOM 1798 O O . SER A 1 217 ? 14.446 -7.203 -6.156 1.00 96.06 217 SER A O 1
ATOM 1800 N N . LYS A 1 218 ? 16.006 -7.617 -4.599 1.00 93.94 218 LYS A N 1
ATOM 1801 C CA . LYS A 1 218 ? 16.050 -9.068 -4.864 1.00 93.94 218 LYS A CA 1
ATOM 1802 C C . LYS A 1 218 ? 14.683 -9.725 -4.655 1.00 93.94 218 LYS A C 1
ATOM 1804 O O . LYS A 1 218 ? 14.270 -10.545 -5.470 1.00 93.94 218 LYS A O 1
ATOM 1809 N N . LEU A 1 219 ? 13.973 -9.327 -3.596 1.00 93.12 219 LEU A N 1
ATOM 1810 C CA . LEU A 1 219 ? 12.610 -9.780 -3.329 1.00 93.12 219 LEU A CA 1
ATOM 1811 C C . LEU A 1 219 ? 11.653 -9.351 -4.441 1.00 93.12 219 LEU A C 1
ATOM 1813 O O . LEU A 1 219 ? 10.872 -10.166 -4.926 1.00 93.12 219 LEU A O 1
ATOM 1817 N N . GLY A 1 220 ? 11.724 -8.080 -4.841 1.00 95.25 220 GLY A N 1
ATOM 1818 C CA . GLY A 1 220 ? 10.849 -7.526 -5.859 1.00 95.25 220 GLY A CA 1
ATOM 1819 C C . GLY A 1 220 ? 10.972 -8.271 -7.174 1.00 95.25 220 GLY A C 1
ATOM 1820 O O . GLY A 1 220 ? 9.961 -8.715 -7.703 1.00 95.25 220 GLY A O 1
ATOM 1821 N N . VAL A 1 221 ? 12.198 -8.487 -7.655 1.00 95.56 221 VAL A N 1
ATOM 1822 C CA . VAL A 1 221 ? 12.453 -9.264 -8.880 1.00 95.56 221 VAL A CA 1
ATOM 1823 C C . VAL A 1 221 ? 11.932 -10.700 -8.745 1.00 95.56 221 VAL A C 1
ATOM 1825 O O . VAL A 1 221 ? 11.258 -11.187 -9.652 1.00 95.56 221 VAL A O 1
ATOM 1828 N N . ALA A 1 222 ? 12.175 -11.359 -7.605 1.00 92.88 222 ALA A N 1
ATOM 1829 C CA . ALA A 1 222 ? 11.748 -12.739 -7.373 1.00 92.88 222 ALA A CA 1
ATOM 1830 C C . ALA A 1 222 ? 10.216 -12.905 -7.360 1.00 92.88 222 ALA A C 1
ATOM 1832 O O . ALA A 1 222 ? 9.687 -13.827 -7.982 1.00 92.88 222 ALA A O 1
ATOM 1833 N N . LEU A 1 223 ? 9.487 -12.011 -6.683 1.00 94.31 223 LEU A N 1
ATOM 1834 C CA . LEU A 1 223 ? 8.023 -12.074 -6.606 1.00 94.31 223 LEU A CA 1
ATOM 1835 C C . LEU A 1 223 ? 7.331 -11.503 -7.844 1.00 94.31 223 LEU A C 1
ATOM 1837 O O . LEU A 1 223 ? 6.208 -11.902 -8.150 1.00 94.31 223 LEU A O 1
ATOM 1841 N N . ALA A 1 224 ? 7.979 -10.597 -8.577 1.00 95.31 224 ALA A N 1
ATOM 1842 C CA . ALA A 1 224 ? 7.372 -9.915 -9.710 1.00 95.31 224 ALA A CA 1
ATOM 1843 C C . ALA A 1 224 ? 6.882 -10.879 -10.796 1.00 95.31 224 ALA A C 1
ATOM 1845 O O . ALA A 1 224 ? 5.779 -10.708 -11.309 1.00 95.31 224 ALA A O 1
ATOM 1846 N N . GLY A 1 225 ? 7.645 -11.933 -11.101 1.00 92.88 225 GLY A N 1
ATOM 1847 C CA . GLY A 1 225 ? 7.218 -12.941 -12.076 1.00 92.88 225 GLY A CA 1
ATOM 1848 C C . GLY A 1 225 ? 5.940 -13.667 -11.645 1.00 92.88 225 GLY A C 1
ATOM 1849 O O . GLY A 1 225 ? 5.031 -13.862 -12.454 1.00 92.88 225 GLY A O 1
ATOM 1850 N N . ILE A 1 226 ? 5.833 -13.998 -10.354 1.00 94.44 226 ILE A N 1
ATOM 1851 C CA . ILE A 1 226 ? 4.661 -14.660 -9.762 1.00 94.44 226 ILE A CA 1
ATOM 1852 C C . ILE A 1 226 ? 3.449 -13.723 -9.810 1.00 94.44 226 ILE A C 1
ATOM 1854 O O . ILE A 1 226 ? 2.381 -14.124 -10.274 1.00 94.44 226 ILE A O 1
ATOM 1858 N N . LEU A 1 227 ? 3.619 -12.467 -9.386 1.00 94.50 227 LEU A N 1
ATOM 1859 C CA . LEU A 1 227 ? 2.550 -11.465 -9.368 1.00 94.50 227 LEU A CA 1
ATOM 1860 C C . LEU A 1 227 ? 2.081 -11.069 -10.769 1.00 94.50 227 LEU A C 1
ATOM 1862 O O . LEU A 1 227 ? 0.894 -10.838 -10.966 1.00 94.50 227 LEU A O 1
ATOM 1866 N N . ALA A 1 228 ? 2.973 -11.053 -11.758 1.00 92.75 228 ALA A N 1
ATOM 1867 C CA . ALA A 1 228 ? 2.612 -10.756 -13.142 1.00 92.75 228 ALA A CA 1
ATOM 1868 C C . ALA A 1 228 ? 1.826 -11.888 -13.823 1.00 92.75 228 ALA A C 1
ATOM 1870 O O . ALA A 1 228 ? 1.070 -11.628 -14.758 1.00 92.75 228 ALA A O 1
ATOM 1871 N N . THR A 1 229 ? 2.022 -13.141 -13.398 1.00 90.44 229 THR A N 1
ATOM 1872 C CA . THR A 1 229 ? 1.510 -14.320 -14.114 1.00 90.44 229 THR A CA 1
ATOM 1873 C C . THR A 1 229 ? 0.491 -15.099 -13.287 1.00 90.44 229 THR A C 1
ATOM 1875 O O . THR A 1 229 ? -0.706 -15.027 -13.555 1.00 90.44 229 THR A O 1
ATOM 1878 N N . ALA A 1 230 ? 0.942 -15.809 -12.254 1.00 93.31 230 ALA A N 1
ATOM 1879 C CA . ALA A 1 230 ? 0.116 -16.682 -11.425 1.00 93.31 230 ALA A CA 1
ATOM 1880 C C . ALA A 1 230 ? -0.845 -15.915 -10.503 1.00 93.31 230 ALA A C 1
ATOM 1882 O O . ALA A 1 230 ? -1.895 -16.434 -10.121 1.00 93.31 230 ALA A O 1
ATOM 1883 N N . ARG A 1 231 ? -0.479 -14.685 -10.131 1.00 94.00 231 ARG A N 1
ATOM 1884 C CA . ARG A 1 231 ? -1.232 -13.823 -9.212 1.00 94.00 231 ARG A CA 1
ATOM 1885 C C . ARG A 1 231 ? -1.632 -12.486 -9.850 1.00 94.00 231 ARG A C 1
ATOM 1887 O O . ARG A 1 231 ? -1.726 -11.489 -9.153 1.00 94.00 231 ARG A O 1
ATOM 1894 N N . ASN A 1 232 ? -1.884 -12.442 -11.159 1.00 91.88 232 ASN A N 1
ATOM 1895 C CA . ASN A 1 232 ? -2.180 -11.189 -11.867 1.00 91.88 232 ASN A CA 1
ATOM 1896 C C . ASN A 1 232 ? -3.419 -10.456 -11.305 1.00 91.88 232 ASN A C 1
ATOM 1898 O O . ASN A 1 232 ? -4.502 -11.037 -11.210 1.00 91.88 232 ASN A O 1
ATOM 1902 N N . LEU A 1 233 ? -3.255 -9.177 -10.949 1.00 91.62 233 LEU A N 1
ATOM 1903 C CA . LEU A 1 233 ? -4.183 -8.417 -10.106 1.00 91.62 233 LEU A CA 1
ATOM 1904 C C . LEU A 1 233 ? -5.656 -8.446 -10.568 1.00 91.62 233 LEU A C 1
ATOM 1906 O O . LEU A 1 233 ? -6.499 -8.709 -9.713 1.00 91.62 233 LEU A O 1
ATOM 1910 N N . PRO A 1 234 ? -6.010 -8.284 -11.862 1.00 90.06 234 PRO A N 1
ATOM 1911 C CA . PRO A 1 234 ? -7.406 -8.328 -12.307 1.00 90.06 234 PRO A CA 1
ATOM 1912 C C . PRO A 1 234 ? -8.137 -9.621 -11.938 1.00 90.06 234 PRO A C 1
ATOM 1914 O O . PRO A 1 234 ? -9.330 -9.593 -11.676 1.00 90.06 234 PRO A O 1
ATOM 1917 N N . TYR A 1 235 ? -7.430 -10.754 -11.872 1.00 92.25 235 TYR A N 1
ATOM 1918 C CA . TYR A 1 235 ? -8.021 -12.040 -11.492 1.00 92.25 235 TYR A CA 1
ATOM 1919 C C . TYR A 1 235 ? -8.119 -12.217 -9.973 1.00 92.25 235 TYR A C 1
ATOM 1921 O O . TYR A 1 235 ? -8.933 -13.008 -9.496 1.00 92.25 235 TYR A O 1
ATOM 1929 N N . TRP A 1 236 ? -7.280 -11.523 -9.206 1.00 95.06 236 TRP A N 1
ATOM 1930 C CA . TRP A 1 236 ? -7.083 -11.774 -7.776 1.00 95.06 236 TRP A CA 1
ATOM 1931 C C . TRP A 1 236 ? -7.721 -10.723 -6.870 1.00 95.06 236 TRP A C 1
ATOM 1933 O O . TRP A 1 236 ? -8.123 -11.073 -5.764 1.00 95.06 236 TRP A O 1
ATOM 1943 N N . ASN A 1 237 ? -7.854 -9.476 -7.323 1.00 94.38 237 ASN A N 1
ATOM 1944 C CA . ASN A 1 237 ? -8.412 -8.401 -6.514 1.00 94.38 237 ASN A CA 1
ATOM 1945 C C . ASN A 1 237 ? -9.943 -8.482 -6.462 1.00 94.38 237 ASN A C 1
ATOM 1947 O O . ASN A 1 237 ? -10.642 -8.195 -7.435 1.00 94.38 237 ASN A O 1
ATOM 1951 N N . VAL A 1 238 ? -10.466 -8.889 -5.309 1.00 94.94 238 VAL A N 1
ATOM 1952 C CA . VAL A 1 238 ? -11.895 -9.139 -5.110 1.00 94.94 238 VAL A CA 1
ATOM 1953 C C . VAL A 1 238 ? -12.723 -7.853 -5.161 1.00 94.94 238 VAL A C 1
ATOM 1955 O O . VAL A 1 238 ? -13.750 -7.869 -5.846 1.00 94.94 238 VAL A O 1
ATOM 1958 N N . PRO A 1 239 ? -12.336 -6.744 -4.497 1.00 93.38 239 PRO A N 1
ATOM 1959 C CA . PRO A 1 239 ? -13.086 -5.494 -4.586 1.00 93.38 239 PRO A CA 1
ATOM 1960 C C . PRO A 1 239 ? -13.212 -4.980 -6.018 1.00 93.38 239 PRO A C 1
ATOM 1962 O O . PRO A 1 239 ? -14.327 -4.687 -6.438 1.00 93.38 239 PRO A O 1
ATOM 1965 N N . SER A 1 240 ? -12.124 -4.976 -6.800 1.00 89.06 240 SER A N 1
ATOM 1966 C CA . SER A 1 240 ? -12.169 -4.546 -8.203 1.00 89.06 240 SER A CA 1
ATOM 1967 C C . SER A 1 240 ? -13.157 -5.380 -9.018 1.00 89.06 240 SER A C 1
ATOM 1969 O O . SER A 1 240 ? -13.975 -4.821 -9.741 1.00 89.06 240 SER A O 1
ATOM 1971 N N . ARG A 1 241 ? -13.137 -6.712 -8.872 1.00 90.75 241 ARG A N 1
ATOM 1972 C CA . ARG A 1 241 ? -14.060 -7.604 -9.596 1.00 90.75 241 ARG A CA 1
ATOM 1973 C C . ARG A 1 241 ? -15.520 -7.396 -9.189 1.00 90.75 241 ARG A C 1
ATOM 1975 O O . ARG A 1 241 ? -16.405 -7.419 -10.039 1.00 90.75 241 ARG A O 1
ATOM 1982 N N . ARG A 1 242 ? -15.783 -7.152 -7.902 1.00 91.31 242 ARG A N 1
ATOM 1983 C CA . ARG A 1 242 ? -17.129 -6.799 -7.415 1.00 91.31 242 ARG A CA 1
ATOM 1984 C C . ARG A 1 242 ? -17.582 -5.435 -7.928 1.00 91.31 242 ARG A C 1
ATOM 1986 O O . ARG A 1 242 ? -18.753 -5.285 -8.258 1.00 91.31 242 ARG A O 1
ATOM 1993 N N . GLY A 1 243 ? -16.665 -4.472 -8.017 1.00 86.69 243 GLY A N 1
ATOM 1994 C CA . GLY A 1 243 ? -16.908 -3.165 -8.629 1.00 86.69 243 GLY A CA 1
ATOM 1995 C C . GLY A 1 243 ? -17.323 -3.270 -10.099 1.00 86.69 243 GLY A C 1
ATOM 1996 O O . GLY A 1 243 ? -18.163 -2.497 -10.545 1.00 86.69 243 GLY A O 1
ATOM 1997 N N . ASP A 1 244 ? -16.824 -4.286 -10.808 1.00 85.00 244 ASP A N 1
ATOM 1998 C CA . ASP A 1 244 ? -17.220 -4.627 -12.183 1.00 85.00 244 ASP A CA 1
ATOM 1999 C C . ASP A 1 244 ? -18.525 -5.459 -12.261 1.00 85.00 244 ASP A C 1
ATOM 2001 O O . ASP A 1 244 ? -18.903 -5.935 -13.333 1.00 85.00 244 ASP A O 1
ATOM 2005 N N . GLY A 1 245 ? -19.227 -5.658 -11.138 1.00 88.06 245 GLY A N 1
ATOM 2006 C CA . GLY A 1 245 ? -20.522 -6.346 -11.072 1.00 88.06 245 GLY A CA 1
ATOM 2007 C C . GLY A 1 245 ? -20.455 -7.861 -10.856 1.00 88.06 245 GLY A C 1
ATOM 2008 O O . GLY A 1 245 ? -21.486 -8.533 -10.914 1.00 88.06 245 GLY A O 1
ATOM 2009 N N . GLU A 1 246 ? -19.277 -8.431 -10.594 1.00 91.69 246 GLU A N 1
ATOM 2010 C CA . GLU A 1 246 ? -19.153 -9.867 -10.349 1.00 91.69 246 GLU A CA 1
ATOM 2011 C C . GLU A 1 246 ? -19.646 -10.262 -8.943 1.00 91.69 246 GLU A C 1
ATOM 2013 O O . GLU A 1 246 ? -19.271 -9.667 -7.929 1.00 91.69 246 GLU A O 1
ATOM 2018 N N . THR A 1 247 ? -20.459 -11.320 -8.865 1.00 91.81 247 THR A N 1
ATOM 2019 C CA . THR A 1 247 ? -20.954 -11.892 -7.602 1.00 91.81 247 THR A CA 1
ATOM 2020 C C . THR A 1 247 ? -20.267 -13.225 -7.305 1.00 91.81 247 THR A C 1
ATOM 2022 O O . THR A 1 247 ? -19.849 -13.931 -8.216 1.00 91.81 247 THR A O 1
ATOM 2025 N N . GLY A 1 248 ? -20.100 -13.570 -6.022 1.00 91.50 248 GLY A N 1
ATOM 2026 C CA . GLY A 1 248 ? -19.476 -14.846 -5.634 1.00 91.50 248 GLY A CA 1
ATOM 2027 C C . GLY A 1 248 ? -17.998 -14.989 -6.026 1.00 91.50 248 GLY A C 1
ATOM 2028 O O . GLY A 1 248 ? -17.522 -16.107 -6.188 1.00 91.50 248 GLY A O 1
ATOM 2029 N N . VAL A 1 249 ? -17.280 -13.870 -6.183 1.00 93.56 249 VAL A N 1
ATOM 2030 C CA . VAL A 1 249 ? -15.884 -13.828 -6.647 1.00 93.56 249 VAL A CA 1
ATOM 2031 C C . VAL A 1 249 ? -14.974 -14.752 -5.834 1.00 93.56 249 VAL A C 1
ATOM 2033 O O . VAL A 1 249 ? -14.862 -14.610 -4.614 1.00 93.56 249 VAL A O 1
ATOM 2036 N N . ILE A 1 250 ? -14.251 -15.624 -6.539 1.00 95.69 250 ILE A N 1
ATOM 2037 C CA . ILE A 1 250 ? -13.162 -16.443 -5.994 1.00 95.69 250 ILE A CA 1
ATOM 2038 C C . ILE A 1 250 ? -11.830 -15.894 -6.538 1.00 95.69 250 ILE A C 1
ATOM 2040 O O . ILE A 1 250 ? -11.672 -15.846 -7.764 1.00 95.69 250 ILE A O 1
ATOM 2044 N N . PRO A 1 251 ? -10.863 -15.490 -5.689 1.00 96.00 251 PRO A N 1
ATOM 2045 C CA . PRO A 1 251 ? -9.555 -15.016 -6.144 1.00 96.00 251 PRO A CA 1
ATOM 2046 C C . PRO A 1 251 ? -8.872 -16.008 -7.094 1.00 96.00 251 PRO A C 1
ATOM 2048 O O . PRO A 1 251 ? -8.789 -17.202 -6.812 1.00 96.00 251 PRO A O 1
ATOM 2051 N N . GLY A 1 252 ? -8.401 -15.516 -8.240 1.00 94.50 252 GLY A N 1
ATOM 2052 C CA . GLY A 1 252 ? -7.736 -16.323 -9.265 1.00 94.50 252 GLY A CA 1
ATOM 2053 C C . GLY A 1 252 ? -8.668 -17.108 -10.190 1.00 94.50 252 GLY A C 1
ATOM 2054 O O . GLY A 1 252 ? -8.187 -17.705 -11.151 1.00 94.50 252 GLY A O 1
ATOM 2055 N N . SER A 1 253 ? -9.984 -17.095 -9.953 1.00 94.88 253 SER A N 1
ATOM 2056 C CA . SER A 1 253 ? -10.944 -17.679 -10.897 1.00 94.88 253 SER A CA 1
ATOM 2057 C C . SER A 1 253 ? -10.952 -16.914 -12.232 1.00 94.88 253 SER A C 1
ATOM 2059 O O . SER A 1 253 ? -10.649 -15.714 -12.243 1.00 94.88 253 SER A O 1
ATOM 2061 N N . PRO A 1 254 ? -11.296 -17.569 -13.359 1.00 93.50 254 PRO A N 1
ATOM 2062 C CA . PRO A 1 254 ? -11.377 -16.914 -14.661 1.00 93.50 254 PRO A CA 1
ATOM 2063 C C . PRO A 1 254 ? -12.302 -15.694 -14.655 1.00 93.50 254 PRO A C 1
ATOM 2065 O O . PRO A 1 254 ? -13.364 -15.715 -14.037 1.00 93.50 254 PRO A O 1
ATOM 2068 N N . LEU A 1 255 ? -11.918 -14.654 -15.397 1.00 90.00 255 LEU A N 1
ATOM 2069 C CA . LEU A 1 255 ? -12.744 -13.460 -15.557 1.00 90.00 255 LEU A CA 1
ATOM 2070 C C . LEU A 1 255 ? -13.959 -13.736 -16.458 1.00 90.00 255 LEU A C 1
ATOM 2072 O O . LEU A 1 255 ? -13.812 -14.425 -17.483 1.00 90.00 255 LEU A O 1
ATOM 2076 N N . PRO A 1 256 ? -15.129 -13.143 -16.155 1.00 88.12 256 PRO A N 1
ATOM 2077 C CA . PRO A 1 256 ? -16.278 -13.150 -17.055 1.00 88.12 256 PRO A CA 1
ATOM 2078 C C . PRO A 1 256 ? -15.903 -12.657 -18.459 1.00 88.12 256 PRO A C 1
ATOM 2080 O O . PRO A 1 256 ? -15.038 -11.797 -18.619 1.00 88.12 256 PRO A O 1
ATOM 2083 N N . SER A 1 257 ? -16.569 -13.169 -19.496 1.00 82.56 257 SER A N 1
ATOM 2084 C CA . SER A 1 257 ? -16.320 -12.757 -20.892 1.00 82.56 257 SER A CA 1
ATOM 2085 C C . SER A 1 257 ? -16.556 -11.263 -21.139 1.00 82.56 257 SER A C 1
ATOM 2087 O O . SER A 1 257 ? -15.968 -10.678 -22.043 1.00 82.56 257 SER A O 1
ATOM 2089 N N . GLN A 1 258 ? -17.404 -10.636 -20.325 1.00 80.75 258 GLN A N 1
ATOM 2090 C 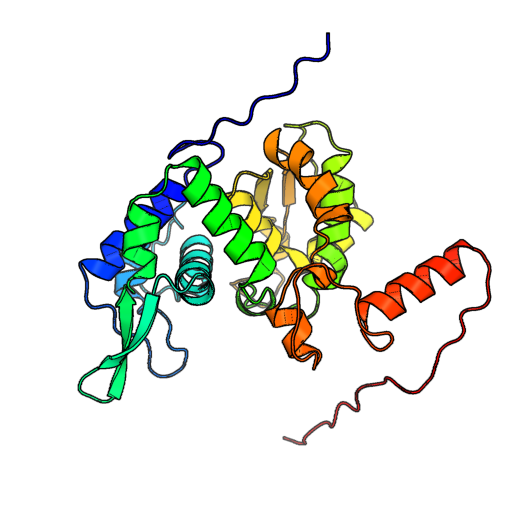CA . GLN A 1 258 ? -17.729 -9.215 -20.413 1.00 80.75 258 GLN A CA 1
ATOM 2091 C C . GLN A 1 258 ? -16.748 -8.316 -19.645 1.00 80.75 258 GLN A C 1
ATOM 2093 O O . GLN A 1 258 ? -16.877 -7.100 -19.716 1.00 80.75 258 GLN A O 1
ATOM 2098 N N . ASN A 1 259 ? -15.771 -8.881 -18.926 1.00 84.88 259 ASN A N 1
ATOM 2099 C CA . ASN A 1 259 ? -14.820 -8.081 -18.162 1.00 84.88 259 ASN A CA 1
ATOM 2100 C C . ASN A 1 259 ? -13.892 -7.278 -19.093 1.00 84.88 259 ASN A C 1
ATOM 2102 O O . ASN A 1 259 ? -13.265 -7.834 -20.000 1.00 84.88 259 ASN A O 1
ATOM 2106 N N . THR A 1 260 ? -13.757 -5.980 -18.819 1.00 77.44 260 THR A N 1
ATOM 2107 C CA . THR A 1 260 ? -12.982 -5.035 -19.632 1.00 77.44 260 THR A CA 1
ATOM 2108 C C . THR A 1 260 ? -11.518 -5.447 -19.787 1.00 77.44 260 THR A C 1
ATOM 2110 O O . THR A 1 260 ? -10.982 -5.395 -20.893 1.00 77.44 260 THR A O 1
ATOM 2113 N N . TYR A 1 261 ? -10.862 -5.922 -18.719 1.00 81.06 261 TYR A N 1
ATOM 2114 C CA . TYR A 1 261 ? -9.470 -6.379 -18.811 1.00 81.06 261 TYR A CA 1
ATOM 2115 C C . TYR A 1 261 ? -9.341 -7.544 -19.791 1.00 81.06 261 TYR A C 1
ATOM 2117 O O . TYR A 1 261 ? -8.454 -7.543 -20.646 1.00 81.06 261 TYR A O 1
ATOM 2125 N N . ARG A 1 262 ? -10.249 -8.522 -19.708 1.00 79.94 262 ARG A N 1
ATOM 2126 C CA . ARG A 1 262 ? -10.250 -9.683 -20.603 1.00 79.94 262 ARG A CA 1
ATOM 2127 C C . ARG A 1 262 ? -10.433 -9.266 -22.063 1.00 79.94 262 ARG A C 1
ATOM 2129 O O . ARG A 1 262 ? -9.667 -9.717 -22.911 1.00 79.94 262 ARG A O 1
ATOM 2136 N N . GLN A 1 263 ? -11.380 -8.372 -22.339 1.00 80.38 263 GLN A N 1
ATOM 2137 C CA . GLN A 1 263 ? -11.625 -7.850 -23.687 1.00 80.38 263 GLN A CA 1
ATOM 2138 C C . GLN A 1 263 ? -10.396 -7.130 -24.256 1.00 80.38 263 GLN A C 1
ATOM 2140 O O . GLN A 1 263 ? -10.012 -7.368 -25.400 1.00 80.38 263 GLN A O 1
ATOM 2145 N N . VAL A 1 264 ? -9.729 -6.300 -23.446 1.00 79.44 264 VAL A N 1
ATOM 2146 C CA . VAL A 1 264 ? -8.494 -5.612 -23.851 1.00 79.44 264 VAL A CA 1
ATOM 2147 C C . VAL A 1 264 ? -7.373 -6.614 -24.147 1.00 79.44 264 VAL A C 1
ATOM 2149 O O . VAL A 1 264 ? -6.685 -6.472 -25.156 1.00 79.44 264 VAL A O 1
ATOM 2152 N N . GLN A 1 265 ? -7.194 -7.651 -23.322 1.00 80.25 265 GLN A N 1
ATOM 2153 C CA . GLN A 1 265 ? -6.181 -8.684 -23.574 1.00 80.25 265 GLN A CA 1
ATOM 2154 C C . GLN A 1 265 ? -6.469 -9.492 -24.848 1.00 80.25 265 GLN A C 1
ATOM 2156 O O . GLN A 1 265 ? -5.547 -9.785 -25.610 1.00 80.25 265 GLN A O 1
ATOM 2161 N N . GLU A 1 266 ? -7.733 -9.838 -25.103 1.00 81.00 266 GLU A N 1
ATOM 2162 C CA . GLU A 1 266 ? -8.147 -10.524 -26.331 1.00 81.00 266 GLU A CA 1
ATOM 2163 C C . GLU A 1 266 ? -7.885 -9.646 -27.564 1.00 81.00 266 GLU A C 1
ATOM 2165 O O . GLU A 1 266 ? -7.255 -10.112 -28.514 1.00 81.00 266 GLU A O 1
ATOM 2170 N N . MET A 1 267 ? -8.227 -8.356 -27.506 1.00 79.19 267 MET A N 1
ATOM 2171 C CA . MET A 1 267 ? -7.944 -7.391 -28.573 1.00 79.19 267 MET A CA 1
ATOM 2172 C C . MET A 1 267 ? -6.438 -7.251 -28.851 1.00 79.19 267 MET A C 1
ATOM 2174 O O . MET A 1 267 ? -6.017 -7.307 -30.006 1.00 79.19 267 MET A O 1
ATOM 2178 N N . ILE A 1 268 ? -5.606 -7.114 -27.809 1.00 79.88 268 ILE A N 1
ATOM 2179 C CA . ILE A 1 268 ? -4.140 -7.053 -27.956 1.00 79.88 268 ILE A CA 1
ATOM 2180 C C . ILE A 1 268 ? -3.620 -8.320 -28.645 1.00 79.88 268 ILE A C 1
ATOM 2182 O O . ILE A 1 268 ? -2.774 -8.241 -29.537 1.00 79.88 268 ILE A O 1
ATOM 2186 N N . ARG A 1 269 ? -4.144 -9.490 -28.269 1.00 79.50 269 ARG A N 1
ATOM 2187 C CA . ARG A 1 269 ? -3.760 -10.774 -28.863 1.00 79.50 269 ARG A CA 1
ATOM 2188 C C . ARG A 1 269 ? -4.169 -10.882 -30.332 1.00 79.50 269 ARG A C 1
ATOM 2190 O O . ARG A 1 269 ? -3.397 -11.397 -31.139 1.00 79.50 269 ARG A O 1
ATOM 2197 N N . GLU A 1 270 ? -5.359 -10.410 -30.694 1.00 82.19 270 GLU A N 1
ATOM 2198 C CA . GLU A 1 270 ? -5.832 -10.375 -32.085 1.00 82.19 270 GLU A CA 1
ATOM 2199 C C . GLU A 1 270 ? -4.938 -9.479 -32.951 1.00 82.19 270 GLU A C 1
ATOM 2201 O O . GLU A 1 270 ? -4.467 -9.926 -33.999 1.00 82.19 270 GLU A O 1
ATOM 2206 N N . ILE A 1 271 ? -4.597 -8.282 -32.456 1.00 76.31 271 ILE A N 1
ATOM 2207 C CA . ILE A 1 271 ? -3.664 -7.355 -33.117 1.00 76.31 271 ILE A CA 1
ATOM 2208 C C . ILE A 1 271 ? -2.295 -8.017 -33.325 1.00 76.31 271 ILE A C 1
ATOM 2210 O O . ILE A 1 271 ? -1.773 -8.016 -34.438 1.00 76.31 271 ILE A O 1
ATOM 2214 N N . GLN A 1 272 ? -1.729 -8.633 -32.283 1.00 77.25 272 GLN A N 1
ATOM 2215 C CA . GLN A 1 272 ? -0.415 -9.288 -32.353 1.00 77.25 272 GLN A CA 1
ATOM 2216 C C . GLN A 1 272 ? -0.383 -10.500 -33.294 1.00 77.25 272 GLN A C 1
ATOM 2218 O O . GLN A 1 272 ? 0.670 -10.829 -33.831 1.00 77.25 272 GLN A O 1
ATOM 2223 N N . THR A 1 273 ? -1.519 -11.172 -33.496 1.00 84.62 273 THR A N 1
ATOM 2224 C CA . THR A 1 273 ? -1.623 -12.361 -34.361 1.00 84.62 273 THR A CA 1
ATOM 2225 C C . THR A 1 273 ? -2.100 -12.040 -35.779 1.00 84.62 273 THR A C 1
ATOM 2227 O O . THR A 1 273 ? -2.292 -12.957 -36.576 1.00 84.62 273 THR A O 1
ATOM 2230 N N . GLY A 1 274 ? -2.301 -10.759 -36.109 1.00 76.12 274 GLY A N 1
ATOM 2231 C CA . GLY A 1 274 ? -2.785 -10.325 -37.422 1.00 76.12 274 GLY A CA 1
ATOM 2232 C C . GLY A 1 274 ? -4.242 -10.708 -37.711 1.00 76.12 274 GLY A C 1
ATOM 2233 O O . GLY A 1 274 ? -4.682 -10.639 -38.860 1.00 76.12 274 GLY A O 1
ATOM 2234 N N . LYS A 1 275 ? -5.016 -11.116 -36.696 1.00 69.25 275 LYS A N 1
ATOM 2235 C CA . LYS A 1 275 ? -6.453 -11.379 -36.838 1.00 69.25 275 LYS A CA 1
ATOM 2236 C C . LYS A 1 275 ? -7.214 -10.055 -36.739 1.00 69.25 275 LYS A C 1
ATOM 2238 O O . LYS A 1 275 ? -6.980 -9.269 -35.827 1.00 69.25 275 LYS A O 1
ATOM 2243 N N . LYS A 1 276 ? -8.142 -9.794 -37.672 1.00 57.25 276 LYS A N 1
ATOM 2244 C CA . LYS A 1 276 ? -9.016 -8.606 -37.612 1.00 57.25 276 LYS A CA 1
ATOM 2245 C C . LYS A 1 276 ? -9.800 -8.614 -36.299 1.00 57.25 276 LYS A C 1
ATOM 2247 O O . LYS A 1 276 ? -10.590 -9.533 -36.083 1.00 57.25 276 LYS A O 1
ATOM 2252 N N . ALA A 1 277 ? -9.606 -7.582 -35.479 1.00 50.97 277 ALA A N 1
ATOM 2253 C CA . ALA A 1 277 ? -10.292 -7.459 -34.204 1.00 50.97 277 ALA A CA 1
ATOM 2254 C C . ALA A 1 277 ? -11.811 -7.360 -34.402 1.00 50.97 277 ALA A C 1
ATOM 2256 O O . ALA A 1 277 ? -12.294 -6.504 -35.152 1.00 50.97 277 ALA A O 1
ATOM 2257 N N . ARG A 1 278 ? -12.583 -8.237 -33.752 1.00 54.62 278 ARG A N 1
ATOM 2258 C CA . ARG A 1 278 ? -14.055 -8.173 -33.776 1.00 54.62 278 ARG A CA 1
ATOM 2259 C C . ARG A 1 278 ? -14.530 -7.288 -32.626 1.00 54.62 278 ARG A C 1
ATOM 2261 O O . ARG A 1 278 ? -14.788 -7.770 -31.530 1.00 54.62 278 ARG A O 1
ATOM 2268 N N . ILE A 1 279 ? -14.670 -5.986 -32.873 1.00 50.66 279 ILE A N 1
ATOM 2269 C CA . ILE A 1 279 ? -15.214 -5.060 -31.869 1.00 50.66 279 ILE A CA 1
ATOM 2270 C C . ILE A 1 279 ? -16.714 -5.325 -31.704 1.00 50.66 279 ILE A C 1
ATOM 2272 O O . ILE A 1 279 ? -17.513 -5.048 -32.600 1.00 50.66 279 ILE A O 1
ATOM 2276 N N . ASN A 1 280 ? -17.107 -5.829 -30.536 1.00 46.09 280 ASN A N 1
ATOM 2277 C CA . ASN A 1 280 ? -18.507 -5.926 -30.149 1.00 46.09 280 ASN A CA 1
ATOM 2278 C C . ASN A 1 280 ? -18.950 -4.546 -29.625 1.00 46.09 280 ASN A C 1
ATOM 2280 O O . ASN A 1 280 ? -18.633 -4.173 -28.501 1.00 46.09 280 ASN A O 1
ATOM 2284 N N . LYS A 1 281 ? -19.650 -3.759 -30.455 1.00 46.59 281 LYS A N 1
ATOM 2285 C CA . LYS A 1 281 ? -20.043 -2.346 -30.222 1.00 46.59 281 LYS A CA 1
ATOM 2286 C C . LYS A 1 281 ? -20.948 -2.072 -28.995 1.00 46.59 281 LYS A C 1
ATOM 2288 O O . LYS A 1 281 ? -21.506 -0.988 -28.894 1.00 46.59 281 LYS A O 1
ATOM 2293 N N . LYS A 1 282 ? -21.138 -3.017 -28.070 1.00 46.41 282 LYS A N 1
ATOM 2294 C CA . LYS A 1 282 ? -22.121 -2.907 -26.974 1.00 46.41 282 LYS A CA 1
ATOM 2295 C C . LYS A 1 282 ? -21.592 -2.359 -25.643 1.00 46.41 282 LYS A C 1
ATOM 2297 O O . LYS A 1 282 ? -22.367 -2.293 -24.699 1.00 46.41 282 LYS A O 1
ATOM 2302 N N . VAL A 1 283 ? -20.328 -1.951 -25.549 1.00 42.78 283 VAL A N 1
ATOM 2303 C CA . VAL A 1 283 ? -19.768 -1.405 -24.300 1.00 42.78 283 VAL A CA 1
ATOM 2304 C C . VAL A 1 283 ? -19.119 -0.048 -24.571 1.00 42.78 283 VAL A C 1
ATOM 2306 O O . VAL A 1 283 ? -17.902 0.091 -24.590 1.00 42.78 283 VAL A O 1
ATOM 2309 N N . GLN A 1 284 ? -19.945 0.962 -24.830 1.00 30.23 284 GLN A N 1
ATOM 2310 C CA . GLN A 1 284 ? -19.614 2.321 -24.411 1.00 30.23 284 GLN A CA 1
ATOM 2311 C C . GLN A 1 284 ? -20.460 2.592 -23.164 1.00 30.23 284 GLN A C 1
ATOM 2313 O O . GLN A 1 284 ? -21.682 2.465 -23.254 1.00 30.23 284 GLN A O 1
ATOM 2318 N N . PRO A 1 285 ? -19.868 2.907 -22.001 1.00 35.50 285 PRO A N 1
ATOM 2319 C CA . PRO A 1 285 ? -20.648 3.492 -20.925 1.00 35.50 285 PRO A CA 1
ATOM 2320 C C . PRO A 1 285 ? -21.182 4.835 -21.434 1.00 35.50 285 PRO A C 1
ATOM 2322 O O . PRO A 1 285 ? -20.402 5.709 -21.813 1.00 35.50 285 PRO A O 1
ATOM 2325 N N . GLU A 1 286 ? -22.508 4.981 -21.498 1.00 30.58 286 GLU A N 1
ATOM 2326 C CA . GLU A 1 286 ? -23.146 6.286 -21.661 1.00 30.58 286 GLU A CA 1
ATOM 2327 C C . GLU A 1 286 ? -22.723 7.154 -20.473 1.00 30.58 286 GLU A C 1
ATOM 2329 O O . GLU A 1 286 ? -23.267 7.041 -19.373 1.00 30.58 286 GLU A O 1
ATOM 2334 N N . TYR A 1 287 ? -21.729 8.014 -20.680 1.00 32.06 287 TYR A N 1
ATOM 2335 C CA . TYR A 1 287 ? -21.522 9.156 -19.806 1.00 32.06 287 TYR A CA 1
ATOM 2336 C C . TYR A 1 287 ? -22.708 10.090 -20.024 1.00 32.06 287 TYR A C 1
ATOM 2338 O O . TYR A 1 287 ? -22.758 10.841 -20.996 1.00 32.06 287 TYR A O 1
ATOM 2346 N N . LYS A 1 288 ? -23.699 10.001 -19.136 1.00 31.81 288 LYS A N 1
ATOM 2347 C CA . LYS A 1 288 ? -24.706 11.047 -19.002 1.00 31.81 288 LYS A CA 1
ATOM 2348 C C . LYS A 1 288 ? -24.013 12.250 -18.376 1.00 31.81 288 LYS A C 1
ATOM 2350 O O . LYS A 1 288 ? -23.676 12.226 -17.196 1.00 31.81 288 LYS A O 1
ATOM 2355 N N . GLU A 1 289 ? -23.763 13.268 -19.187 1.00 30.69 289 GLU A N 1
ATOM 2356 C CA . GLU A 1 289 ? -23.488 14.608 -18.685 1.00 30.69 289 GLU A CA 1
ATOM 2357 C C . GLU A 1 289 ? -24.744 15.078 -17.939 1.00 30.69 289 GLU A C 1
ATOM 2359 O O . GLU A 1 289 ? -25.783 15.331 -18.551 1.00 30.69 289 GLU A O 1
ATOM 2364 N N . GLU A 1 290 ? -24.687 15.126 -16.608 1.00 31.75 290 GLU A N 1
ATOM 2365 C CA . GLU A 1 290 ? -25.668 15.891 -15.844 1.00 31.75 290 GLU A CA 1
ATOM 2366 C C . GLU A 1 290 ? -25.310 17.380 -15.973 1.00 31.75 290 GLU A C 1
ATOM 2368 O O . GLU A 1 290 ? -24.160 17.750 -15.711 1.00 31.75 290 GLU A O 1
ATOM 2373 N N . PRO A 1 291 ? -26.248 18.237 -16.413 1.00 45.72 291 PRO A N 1
ATOM 2374 C CA . PRO A 1 291 ? -26.009 19.668 -16.496 1.00 45.72 291 PRO A CA 1
ATOM 2375 C C . PRO A 1 291 ? -25.918 20.272 -15.088 1.00 45.72 291 PRO A C 1
ATOM 2377 O O . PRO A 1 291 ? -26.669 19.890 -14.190 1.00 45.72 291 PRO A O 1
ATOM 2380 N N . PHE A 1 292 ? -24.971 21.201 -14.939 1.00 45.56 292 PHE A N 1
ATOM 2381 C CA . PHE A 1 292 ? -24.732 22.022 -13.749 1.00 45.56 292 PHE A CA 1
ATOM 2382 C C . PHE A 1 292 ? -25.971 22.793 -13.280 1.00 45.56 292 PHE A C 1
ATOM 2384 O O . PHE A 1 292 ? -26.724 23.288 -14.151 1.00 45.56 292 PHE A O 1
#

Foldseek 3Di:
DDDDDDQDFDCCPPHVLLVLLVLVVVLLAVDFFWADPPPRHGALQSVLVSLVVGPDHDPDPDSRDDQLLTLSSQLSVQLCVQLVQWDWDQDPPRITTTDGDPVVVVLVPDHRVVVLVSSVLSVQFRGQQLSSQPDPLSQCQQQQVLVVLVVLLPDDAQDKDFQDCVPDVVSCVSCVSCQSVLVNVVNSNQWDFDFDPVVCVVDDDPSGGRTGIIGGHPVNNVCSVCCSPVVRRVQRHPVSLVVVVDDPRDRNDDHDPPDPSNLVVVQVVCVVVVHDRDDPPPDDPPPPPDDD

Radius of gyration: 20.25 Å; chains: 1; bounding box: 50×48×61 Å

Secondary structure (DSSP, 8-state):
---PPPPP--SSSS-THHHHHHHHHHHHHHS--BBPTTT-PBPHHHHHHHHTTSSS----S-TT--GGG-HHHHHHHHHHHHTTSEEEEE-TTS-EEEEE-HHHHHHHTS-HHHHHHHHHHIIIIIS-HHHH--SS-TT-HHHHHHHHHHHHTTSPTT--EE--TTT-HHHHHHHTTTHHHHHHHHHTTSEEEEE-HHHHHHSS-TT---EEEEEE-HHHHHHHHHHHTTT-HHHH-HHHHHHTT-SS--TTPPPPTT-HHHHHHHHHHHHHTTPPP---TT----------

pLDDT: mean 85.4, std 15.64, range [30.23, 98.5]